Protein AF-A0AAE4EQQ7-F1 (afdb_monomer)

Mean predicted aligned error: 7.92 Å

Foldseek 3Di:
DDDQDDDPPDRDQDLVNDDPVVNVVVVVVVVVCCLPQQVLLLVLCCVLVPPVDQDPVNSVVQRVVLVVVLVVCVVPPDPDPPVDSSSSSSVQLVLLVVLLVLVCVQANEAPSSVAGNLQSVLVSVLCVQFVLQSVQCVVLVAYEYEQDPVCAPPQWAADPVNNYIYGHPPLSPDDNLLSLLSSQLSVLLSAVVCQLPPDDDDPSVVLVVLLVLLLVVCLPPLNPLPLQDDSDPDDHSSRLSNQLSVDVSSVRSNVLSCCSRPVVSLVVSLCVLVDPPDPRDPSNNVSSVSNVVSSVVRCVSNGD

pLDDT: mean 87.0, std 13.71, range [34.53, 98.5]

Sequence (304 aa):
MQRTLAWHGKPVATYEDLPQEDRDRIKKSIDAVYGMFVQPVIEAMIDDRRIHRVTVGLAVKEIPKIIDLLFEYEKNPPKPSPDNPRSRIALQLLEKQQEAKKLNSKVKTSYAETVSVPNLREFNRFLDTNPAFVDYLTKAGIRIFFRSKSANNIGGLYTHADRIVHLEPGVEGERPGIFLRLLLHELGHASFQRMLMTTKPDALNQDEQAFRDAWTVLRRNNGQYLLGLDLGRGRQPDERRKYQAGDFMEFCAENFMHRVTAPGLLNKHLMTINKPGNHVPQDVRDAWRDAIVILDKYVRLLLR

Solvent-accessible surface area (backbone atoms only — not comparable to full-atom values): 16493 Å² total; per-residue (Å²): 137,85,85,80,76,68,64,90,85,42,87,64,77,50,78,86,69,47,56,69,70,56,42,53,51,49,49,53,48,50,52,48,50,35,62,69,56,48,47,55,50,52,51,40,45,46,70,65,71,78,36,92,69,86,46,71,73,53,47,70,65,45,50,62,58,30,51,53,48,40,59,48,37,74,76,43,80,71,80,88,51,84,85,42,69,55,53,46,41,30,51,52,52,52,50,26,48,51,43,28,50,58,38,48,76,56,43,52,60,40,58,52,70,71,34,35,54,68,40,40,50,53,50,44,51,53,45,70,73,15,55,44,36,39,51,49,38,51,75,73,54,43,32,39,31,48,57,24,75,91,8,61,96,60,60,45,38,59,42,83,92,79,33,34,32,25,28,15,67,72,49,44,73,44,59,46,75,41,36,52,43,56,52,36,26,30,46,12,49,72,39,59,43,41,60,44,72,71,50,69,83,84,68,36,48,56,54,39,48,48,40,50,52,17,45,63,55,38,24,46,82,59,6,73,79,43,86,24,72,72,62,65,90,75,57,50,35,70,53,35,11,34,48,36,36,70,33,72,66,47,36,44,9,51,50,48,23,38,57,74,78,34,46,69,58,53,50,52,49,56,51,53,57,66,35,87,91,48,92,56,58,67,67,52,55,50,24,52,51,51,34,48,56,51,50,52,55,51,48,45,70,38,45,96

Nearest PDB structures (foldseek):
  5voy-assembly1_V  TM=1.984E-01  e=2.615E+00  Saccharomyces cerevisiae S288C
  5vox-assembly1_U  TM=2.206E-01  e=3.127E+00  Saccharomyces cerevisiae S288C

Radius of gyration: 24.76 Å; Cα contacts (8 Å, |Δi|>4): 376; chains: 1; bounding box: 56×45×88 Å

Secondary structure (DSSP, 8-state):
------BTTBPPPPGGGS-HHHHHHHHHHHHHHIIIIIHHHHHHHHHTSS-S---HHHHHHHHHHHHHHHHHHHHSPPPP-TT-HHHHHHHHHHHHHHHHHHHHTTS-EESGGGS-HHHHHHHHHHHHH-HHHHHHHHHHT-EEETT-GGGTTTSEEEETTTTEEEE-TTGGGS-HHHHHHHHHHHHHIIIIIHHHHHS-TTTHHHHHHHHHHHHHHHTHHHHTTS-----SSS--HHHHHHHHHH-HHHHHHHHHHHHHH-HHHHHHHHHHHHSTT----HHHHHHHHHHHHHHHHHHHHHH-

Structure (mmCIF, N/CA/C/O backbone):
data_AF-A0AAE4EQQ7-F1
#
_entry.id   AF-A0AAE4EQQ7-F1
#
loop_
_atom_site.group_PDB
_atom_site.id
_atom_site.type_symbol
_atom_site.label_atom_id
_atom_site.label_alt_id
_atom_site.label_comp_id
_atom_site.label_asym_id
_atom_site.label_entity_id
_atom_site.label_seq_id
_atom_site.pdbx_PDB_ins_code
_atom_site.Cartn_x
_atom_site.Cartn_y
_atom_site.Cartn_z
_atom_site.occupancy
_atom_site.B_iso_or_equiv
_atom_site.auth_seq_id
_atom_site.auth_comp_id
_atom_site.auth_asym_id
_atom_site.auth_atom_id
_atom_site.pdbx_PDB_model_num
ATOM 1 N N . MET A 1 1 ? -2.359 15.998 49.604 1.00 35.41 1 MET A N 1
ATOM 2 C CA . MET A 1 1 ? -3.596 15.746 50.378 1.00 35.41 1 MET A CA 1
ATOM 3 C C . MET A 1 1 ? -4.419 14.700 49.625 1.00 35.41 1 MET A C 1
ATOM 5 O O . MET A 1 1 ? -5.166 15.054 48.723 1.00 35.41 1 MET A O 1
ATOM 9 N N . GLN A 1 2 ? -4.199 13.412 49.902 1.00 34.53 2 GLN A N 1
ATOM 10 C CA . GLN A 1 2 ? -4.980 12.313 49.318 1.00 34.53 2 GLN A CA 1
ATOM 11 C C . GLN A 1 2 ? -6.273 12.152 50.127 1.00 34.53 2 GLN A C 1
ATOM 13 O O . GLN A 1 2 ? -6.223 12.005 51.345 1.00 34.53 2 GLN A O 1
ATOM 18 N N . ARG A 1 3 ? -7.431 12.240 49.463 1.00 39.25 3 ARG A N 1
ATOM 19 C CA . ARG A 1 3 ? -8.737 11.933 50.061 1.00 39.25 3 ARG A CA 1
ATOM 20 C C . ARG A 1 3 ? -9.031 10.452 49.837 1.00 39.25 3 ARG A C 1
ATOM 22 O O . ARG A 1 3 ? -9.404 10.064 48.736 1.00 39.25 3 ARG A O 1
ATOM 29 N N . THR A 1 4 ? -8.859 9.646 50.875 1.00 38.91 4 THR A N 1
ATOM 30 C CA . THR A 1 4 ? -9.273 8.240 50.915 1.00 38.91 4 THR A CA 1
ATOM 31 C C . THR A 1 4 ? -10.787 8.185 51.131 1.00 38.91 4 THR A C 1
ATOM 33 O O . THR A 1 4 ? -11.289 8.659 52.149 1.00 38.91 4 THR A O 1
ATOM 36 N N . LEU A 1 5 ? -11.538 7.652 50.166 1.00 38.25 5 LEU A N 1
ATOM 37 C CA . LEU A 1 5 ? -12.968 7.374 50.325 1.00 38.25 5 LEU A CA 1
ATOM 38 C C . LEU A 1 5 ? -13.117 6.047 51.080 1.00 38.25 5 LEU A C 1
ATOM 40 O O . LEU A 1 5 ? -12.856 4.982 50.528 1.00 38.25 5 LEU A O 1
ATOM 44 N N . ALA A 1 6 ? -13.502 6.110 52.356 1.00 37.53 6 ALA A N 1
ATOM 45 C CA . ALA A 1 6 ? -13.806 4.927 53.154 1.00 37.53 6 ALA A CA 1
ATOM 46 C C . ALA A 1 6 ? -15.210 4.409 52.807 1.00 37.53 6 ALA A C 1
ATOM 48 O O . ALA A 1 6 ? -16.205 5.097 53.036 1.00 37.53 6 ALA A O 1
ATOM 49 N N . TRP A 1 7 ? -15.295 3.185 52.288 1.00 36.94 7 TRP A N 1
ATOM 50 C CA . TRP A 1 7 ? -16.552 2.451 52.145 1.00 36.94 7 TRP A CA 1
ATOM 51 C C . TRP A 1 7 ? -16.633 1.446 53.307 1.00 36.94 7 TRP A C 1
ATOM 53 O O . TRP A 1 7 ? -15.784 0.569 53.440 1.00 36.94 7 TRP A O 1
ATOM 63 N N . HIS A 1 8 ? -17.596 1.631 54.215 1.00 50.50 8 HIS A N 1
ATOM 64 C CA . HIS A 1 8 ? -17.834 0.774 55.394 1.00 50.50 8 HIS A CA 1
ATOM 65 C C . HIS A 1 8 ? -16.659 0.580 56.378 1.00 50.50 8 HIS A C 1
ATOM 67 O O . HIS A 1 8 ? -16.534 -0.474 56.999 1.00 50.50 8 HIS A O 1
ATOM 73 N N . GLY A 1 9 ? -15.803 1.590 56.567 1.00 53.53 9 GLY A N 1
ATOM 74 C CA . GLY A 1 9 ? -14.793 1.575 57.639 1.00 53.53 9 GLY A CA 1
ATOM 75 C C . GLY A 1 9 ? -13.637 0.587 57.444 1.00 53.53 9 GLY A C 1
ATOM 76 O O . GLY A 1 9 ? -12.803 0.453 58.336 1.00 53.53 9 GLY A O 1
ATOM 77 N N . LYS A 1 10 ? -13.544 -0.072 56.282 1.00 47.31 10 LYS A N 1
ATOM 78 C CA . LYS A 1 10 ? -12.344 -0.805 55.867 1.00 47.31 10 LYS A CA 1
ATOM 79 C C . LYS A 1 10 ? -11.547 0.054 54.878 1.00 47.31 10 LYS A C 1
ATOM 81 O O . LYS A 1 10 ? -12.163 0.680 54.012 1.00 47.31 10 LYS A O 1
ATOM 86 N N . PRO A 1 11 ? -10.207 0.114 54.992 1.00 55.44 11 PRO A N 1
ATOM 87 C CA . PRO A 1 11 ? -9.390 0.752 53.971 1.00 55.44 11 PRO A CA 1
ATOM 88 C C . PRO A 1 11 ? -9.644 0.043 52.639 1.00 55.44 11 PRO A C 1
ATOM 90 O O . PRO A 1 11 ? -9.481 -1.172 52.528 1.00 55.44 11 PRO A O 1
ATOM 93 N N . VAL A 1 12 ? -10.119 0.799 51.652 1.00 57.28 12 VAL A N 1
ATOM 94 C CA . VAL A 1 12 ? -10.257 0.313 50.281 1.00 57.28 12 VAL A CA 1
ATOM 95 C C . VAL A 1 12 ? -8.853 0.319 49.695 1.00 57.28 12 VAL A C 1
ATOM 97 O O . VAL A 1 12 ? -8.238 1.383 49.639 1.00 57.28 12 VAL A O 1
ATOM 100 N N . ALA A 1 13 ? -8.351 -0.854 49.308 1.00 68.81 13 ALA A N 1
ATOM 101 C CA . ALA A 1 13 ? -7.079 -0.978 48.606 1.00 68.81 13 ALA A CA 1
ATOM 102 C C . ALA A 1 13 ? -7.084 -0.039 47.390 1.00 68.81 13 ALA A C 1
ATOM 104 O O . ALA A 1 13 ? -8.010 -0.086 46.570 1.00 68.81 13 ALA A O 1
ATOM 105 N N . THR A 1 14 ? -6.100 0.853 47.295 1.00 81.06 14 THR A N 1
ATOM 106 C CA . THR A 1 14 ? -5.934 1.703 46.116 1.00 81.06 14 THR A CA 1
ATOM 107 C C . THR A 1 14 ? -5.378 0.874 44.961 1.00 81.06 14 THR A C 1
ATOM 109 O O . THR A 1 14 ? -4.958 -0.271 45.124 1.00 81.06 14 THR A O 1
ATOM 112 N N . TYR A 1 15 ? -5.350 1.452 43.759 1.00 70.12 15 TYR A N 1
ATOM 113 C CA . TYR A 1 15 ? -4.681 0.813 42.628 1.00 70.12 15 TYR A CA 1
ATOM 114 C C . TYR A 1 15 ? -3.211 0.487 42.942 1.00 70.12 15 TYR A C 1
ATOM 116 O O . TYR A 1 15 ? -2.704 -0.529 42.472 1.00 70.12 15 TYR A O 1
ATOM 124 N N . GLU A 1 16 ? -2.530 1.310 43.752 1.00 84.50 16 GLU A N 1
ATOM 125 C CA . GLU A 1 16 ? -1.148 1.045 44.162 1.00 84.50 16 GLU A CA 1
ATOM 126 C C . GLU A 1 16 ? -1.017 -0.149 45.119 1.00 84.50 16 GLU A C 1
ATOM 128 O O . GLU A 1 16 ? 0.039 -0.779 45.127 1.00 84.50 16 GLU A O 1
ATOM 133 N N . ASP A 1 17 ? -2.077 -0.511 45.843 1.00 87.56 17 ASP A N 1
ATOM 134 C CA . ASP A 1 17 ? -2.085 -1.626 46.799 1.00 87.56 17 ASP A CA 1
ATOM 135 C C . ASP A 1 17 ? -2.314 -2.998 46.133 1.00 87.56 17 ASP A C 1
ATOM 137 O O . ASP A 1 17 ? -2.201 -4.039 46.784 1.00 87.56 17 ASP A O 1
ATOM 141 N N . LEU A 1 18 ? -2.643 -3.028 44.835 1.00 80.31 18 LEU A N 1
ATOM 142 C CA . LEU A 1 18 ? -2.877 -4.269 44.093 1.00 80.31 18 LEU A CA 1
ATOM 143 C C . LEU A 1 18 ? -1.562 -4.996 43.739 1.00 80.31 18 LEU A C 1
ATOM 145 O O . LEU A 1 18 ? -0.556 -4.338 43.440 1.00 80.31 18 LEU A O 1
ATOM 149 N N . PRO A 1 19 ? -1.569 -6.346 43.674 1.00 93.06 19 PRO A N 1
ATOM 150 C CA . PRO A 1 19 ? -0.461 -7.119 43.117 1.00 93.06 19 PRO A CA 1
ATOM 151 C C . PRO A 1 19 ? -0.059 -6.626 41.720 1.00 93.06 19 PRO A C 1
ATOM 153 O O . PRO A 1 19 ? -0.905 -6.218 40.923 1.00 93.06 19 PRO A O 1
ATOM 156 N N . GLN A 1 20 ? 1.235 -6.694 41.391 1.00 86.94 20 GLN A N 1
ATOM 157 C CA . GLN A 1 20 ? 1.762 -6.183 40.117 1.00 86.94 20 GLN A CA 1
ATOM 158 C C . GLN A 1 20 ? 1.054 -6.789 38.894 1.00 86.94 20 GLN A C 1
ATOM 160 O O . GLN A 1 20 ? 0.718 -6.057 37.969 1.00 86.94 20 GLN A O 1
ATOM 165 N N . GLU A 1 21 ? 0.765 -8.092 38.920 1.00 84.31 21 GLU A N 1
ATOM 166 C CA . GLU A 1 21 ? 0.047 -8.788 37.845 1.00 84.31 21 GLU A CA 1
ATOM 167 C C . GLU A 1 21 ? -1.369 -8.226 37.628 1.00 84.31 21 GLU A C 1
ATOM 169 O O . GLU A 1 21 ? -1.794 -8.012 36.491 1.00 84.31 21 GLU A O 1
ATOM 174 N N . ASP A 1 22 ? -2.081 -7.906 38.712 1.00 76.06 22 ASP A N 1
ATOM 175 C CA . ASP A 1 22 ? -3.404 -7.287 38.642 1.00 76.06 22 ASP A CA 1
ATOM 176 C C . ASP A 1 22 ? -3.332 -5.855 38.117 1.00 76.06 22 ASP A C 1
ATOM 178 O O . ASP A 1 22 ? -4.154 -5.471 37.282 1.00 76.06 22 ASP A O 1
ATOM 182 N N . ARG A 1 23 ? -2.327 -5.078 38.542 1.00 81.69 23 ARG A N 1
ATOM 183 C CA . ARG A 1 23 ? -2.074 -3.737 37.993 1.00 81.69 23 ARG A CA 1
ATOM 184 C C . ARG A 1 23 ? -1.800 -3.800 36.497 1.00 81.69 23 ARG A C 1
ATOM 186 O O . ARG A 1 23 ? -2.407 -3.049 35.743 1.00 81.69 23 ARG A O 1
ATOM 193 N N . ASP A 1 24 ? -0.962 -4.726 36.045 1.00 76.94 24 ASP A N 1
ATOM 194 C CA . ASP A 1 24 ? -0.647 -4.887 34.624 1.00 76.94 24 ASP A CA 1
ATOM 195 C C . ASP A 1 24 ? -1.870 -5.335 33.814 1.00 76.94 24 ASP A C 1
ATOM 197 O O . ASP A 1 24 ? -2.114 -4.820 32.719 1.00 76.94 24 ASP A O 1
ATOM 201 N N . ARG A 1 25 ? -2.706 -6.223 34.366 1.00 70.19 25 ARG A N 1
ATOM 202 C CA . ARG A 1 25 ? -3.976 -6.632 33.750 1.00 70.19 25 ARG A CA 1
ATOM 203 C C . ARG A 1 25 ? -4.974 -5.475 33.658 1.00 70.19 25 ARG A C 1
ATOM 205 O O . ARG A 1 25 ? -5.597 -5.288 32.608 1.00 70.19 25 ARG A O 1
ATOM 212 N N . ILE A 1 26 ? -5.124 -4.695 34.728 1.00 65.69 26 ILE A N 1
ATOM 213 C CA . ILE A 1 26 ? -6.001 -3.517 34.765 1.00 65.69 26 ILE A CA 1
ATOM 214 C C . ILE A 1 26 ? -5.485 -2.459 33.796 1.00 65.69 26 ILE A C 1
ATOM 216 O O . ILE A 1 26 ? -6.262 -1.966 32.987 1.00 65.69 26 ILE A O 1
ATOM 220 N N . LYS A 1 27 ? -4.182 -2.166 33.799 1.00 71.56 27 LYS A N 1
ATOM 221 C CA . LYS A 1 27 ? -3.553 -1.231 32.864 1.00 71.56 27 LYS A CA 1
ATOM 222 C C . LYS A 1 27 ? -3.770 -1.660 31.419 1.00 71.56 27 LYS A C 1
ATOM 224 O O . LYS A 1 27 ? -4.242 -0.859 30.629 1.00 71.56 27 LYS A O 1
ATOM 229 N N . LYS A 1 28 ? -3.537 -2.932 31.087 1.00 66.50 28 LYS A N 1
ATOM 230 C CA . LYS A 1 28 ? -3.809 -3.479 29.749 1.00 66.50 28 LYS A CA 1
ATOM 231 C C . LYS A 1 28 ? -5.282 -3.332 29.353 1.00 66.50 28 LYS A C 1
ATOM 233 O O . LYS A 1 28 ? -5.574 -3.046 28.196 1.00 66.50 28 LYS A O 1
ATOM 238 N N . SER A 1 29 ? -6.203 -3.510 30.300 1.00 61.00 29 SER A N 1
ATOM 239 C CA . SER A 1 29 ? -7.642 -3.335 30.067 1.00 61.00 29 SER A CA 1
ATOM 240 C C . SER A 1 29 ? -8.017 -1.862 29.881 1.00 61.00 29 SER A C 1
ATOM 242 O O . SER A 1 29 ? -8.792 -1.544 28.986 1.00 61.00 29 SER A O 1
ATOM 244 N N . ILE A 1 30 ? -7.433 -0.958 30.672 1.00 64.19 30 ILE A N 1
ATOM 245 C CA . ILE A 1 30 ? -7.596 0.494 30.529 1.00 64.19 30 ILE A CA 1
ATOM 246 C C . ILE A 1 30 ? -7.026 0.957 29.192 1.00 64.19 30 ILE A C 1
ATOM 248 O O . ILE A 1 30 ? -7.715 1.671 28.479 1.00 64.19 30 ILE A O 1
ATOM 252 N N . ASP A 1 31 ? -5.824 0.522 28.817 1.00 66.75 31 ASP A N 1
ATOM 253 C CA . ASP A 1 31 ? -5.190 0.854 27.540 1.00 66.75 31 ASP A CA 1
ATOM 254 C C . ASP A 1 31 ? -6.025 0.328 26.361 1.00 66.75 31 ASP A C 1
ATOM 256 O O . ASP A 1 31 ? -6.184 1.021 25.357 1.00 66.75 31 ASP A O 1
ATOM 260 N N . ALA A 1 32 ? -6.624 -0.862 26.496 1.00 60.47 32 ALA A N 1
ATOM 261 C CA . ALA A 1 32 ? -7.542 -1.411 25.502 1.00 60.47 32 ALA A CA 1
ATOM 262 C C . ALA A 1 32 ? -8.833 -0.585 25.388 1.00 60.47 32 ALA A C 1
ATOM 264 O O . ALA A 1 32 ? -9.206 -0.189 24.287 1.00 60.47 32 ALA A O 1
ATOM 265 N N . VAL A 1 33 ? -9.492 -0.262 26.507 1.00 62.16 33 VAL A N 1
ATOM 266 C CA . VAL A 1 33 ? -10.696 0.590 26.518 1.00 62.16 33 VAL A CA 1
ATOM 267 C C . VAL A 1 33 ? -10.377 1.988 25.989 1.00 62.16 33 VAL A C 1
ATOM 269 O O . VAL A 1 33 ? -11.143 2.550 25.204 1.00 62.16 33 VAL A O 1
ATOM 272 N N . TYR A 1 34 ? -9.230 2.541 26.377 1.00 70.75 34 TYR A N 1
ATOM 273 C CA . TYR A 1 34 ? -8.780 3.851 25.942 1.00 70.75 34 TYR A CA 1
ATOM 274 C C . TYR A 1 34 ? -8.542 3.867 24.431 1.00 70.75 34 TYR A C 1
ATOM 276 O O . TYR A 1 34 ? -9.100 4.715 23.741 1.00 70.75 34 TYR A O 1
ATOM 284 N N . GLY A 1 35 ? -7.793 2.900 23.900 1.00 65.31 35 GLY A N 1
ATOM 285 C CA . GLY A 1 35 ? -7.531 2.787 22.466 1.00 65.31 35 GLY A CA 1
ATOM 286 C C . GLY A 1 35 ? -8.783 2.492 21.634 1.00 65.31 35 GLY A C 1
ATOM 287 O O . GLY A 1 35 ? -8.912 3.014 20.532 1.00 65.31 35 GLY A O 1
ATOM 288 N N . MET A 1 36 ? -9.723 1.698 22.156 1.00 63.12 36 MET A N 1
ATOM 289 C CA . MET A 1 36 ? -10.930 1.302 21.418 1.00 63.12 36 MET A CA 1
ATOM 290 C C . MET A 1 36 ? -12.040 2.355 21.435 1.00 63.12 36 MET A C 1
ATOM 292 O O . MET A 1 36 ? -12.743 2.505 20.440 1.00 63.12 36 MET A O 1
ATOM 296 N N . PHE A 1 37 ? -12.231 3.062 22.552 1.00 66.81 37 PHE A N 1
ATOM 297 C CA . PHE A 1 37 ? -13.403 3.926 22.741 1.00 66.81 37 PHE A CA 1
ATOM 298 C C . PHE A 1 37 ? -13.042 5.387 22.985 1.00 66.81 37 PHE A C 1
ATOM 300 O O . PHE A 1 37 ? -13.712 6.274 22.469 1.00 66.81 37 PHE A O 1
ATOM 307 N N . VAL A 1 38 ? -11.988 5.667 23.751 1.00 75.25 38 VAL A N 1
ATOM 308 C CA . VAL A 1 38 ? -11.656 7.042 24.151 1.00 75.25 38 VAL A CA 1
ATOM 309 C C . VAL A 1 38 ? -10.869 7.765 23.065 1.00 75.25 38 VAL A C 1
ATOM 311 O O . VAL A 1 38 ? -11.251 8.859 22.657 1.00 75.25 38 VAL A O 1
ATOM 314 N N . GLN A 1 39 ? -9.788 7.161 22.576 1.00 78.25 39 GLN A N 1
ATOM 315 C CA . GLN A 1 39 ? -8.920 7.757 21.568 1.00 78.25 39 GLN A CA 1
ATOM 316 C C . GLN A 1 39 ? -9.677 8.074 20.265 1.00 78.25 39 GLN A C 1
ATOM 318 O O . GLN A 1 39 ? -9.571 9.216 19.820 1.00 78.25 39 GLN A O 1
ATOM 323 N N . PRO A 1 40 ? -10.512 7.177 19.697 1.00 77.12 40 PRO A N 1
ATOM 324 C CA . PRO A 1 40 ? -11.266 7.494 18.486 1.00 77.12 40 PRO A CA 1
ATOM 325 C C . PRO A 1 40 ? -12.244 8.656 18.684 1.00 77.12 40 PRO A C 1
ATOM 327 O O . PRO A 1 40 ? -12.408 9.481 17.789 1.00 77.12 40 PRO A O 1
ATOM 330 N N . VAL A 1 41 ? -12.871 8.756 19.863 1.00 79.75 41 VAL A N 1
ATOM 331 C CA . VAL A 1 41 ? -13.758 9.881 20.192 1.00 79.75 41 VAL A CA 1
ATOM 332 C C . VAL A 1 41 ? -12.966 11.183 20.293 1.00 79.75 41 VAL A C 1
ATOM 334 O O . VAL A 1 41 ? -13.403 12.194 19.755 1.00 79.75 41 VAL A O 1
ATOM 337 N N . ILE A 1 42 ? -11.794 11.172 20.934 1.00 81.19 42 ILE A N 1
ATOM 338 C CA . ILE A 1 42 ? -10.918 12.350 21.023 1.00 81.19 42 ILE A CA 1
ATOM 339 C C . ILE A 1 42 ? -10.446 12.787 19.629 1.00 81.19 42 ILE A C 1
ATOM 341 O O . ILE A 1 42 ? -10.499 13.977 19.326 1.00 81.19 42 ILE A O 1
ATOM 345 N N . GLU A 1 43 ? -10.019 11.850 18.782 1.00 79.25 43 GLU A N 1
ATOM 346 C CA . GLU A 1 43 ? -9.610 12.122 17.398 1.00 79.25 43 GLU A CA 1
ATOM 347 C C . GLU A 1 43 ? -10.761 12.748 16.601 1.00 79.25 43 GLU A C 1
ATOM 349 O O . GLU A 1 43 ? -10.603 13.827 16.038 1.00 79.25 43 GLU A O 1
ATOM 354 N N . ALA A 1 44 ? -11.956 12.155 16.657 1.00 79.62 44 ALA A N 1
ATOM 355 C CA . ALA A 1 44 ? -13.136 12.692 15.983 1.00 79.62 44 ALA A CA 1
ATOM 356 C C . ALA A 1 44 ? -13.566 14.070 16.530 1.00 79.62 44 ALA A C 1
ATOM 358 O O . ALA A 1 44 ? -14.010 14.937 15.777 1.00 79.62 44 ALA A O 1
ATOM 359 N N . MET A 1 45 ? -13.400 14.316 17.835 1.00 80.94 45 MET A N 1
ATOM 360 C CA . MET A 1 45 ? -13.618 15.639 18.431 1.00 80.94 45 MET A CA 1
ATOM 361 C C . MET A 1 45 ? -12.653 16.687 17.862 1.00 80.94 45 MET A C 1
ATOM 363 O O . MET A 1 45 ? -13.084 17.803 17.571 1.00 80.94 45 MET A O 1
ATOM 367 N N . ILE A 1 46 ? -11.370 16.346 17.702 1.00 80.88 46 ILE A N 1
ATOM 368 C CA . ILE A 1 46 ? -10.356 17.230 17.100 1.00 80.88 46 ILE A CA 1
ATOM 369 C C . ILE A 1 46 ? -10.692 17.491 15.623 1.00 80.88 46 ILE A C 1
ATOM 371 O O . ILE A 1 46 ? -10.659 18.639 15.169 1.00 80.88 46 ILE A O 1
ATOM 375 N N . ASP A 1 47 ? -11.087 16.445 14.897 1.00 76.44 47 ASP A N 1
ATOM 376 C CA . ASP A 1 47 ? -11.427 16.508 13.475 1.00 76.44 47 ASP A CA 1
ATOM 377 C C . ASP A 1 47 ? -12.688 17.337 13.178 1.00 76.44 47 ASP A C 1
ATOM 379 O O . ASP A 1 47 ? -12.783 17.931 12.101 1.00 76.44 47 ASP A O 1
ATOM 383 N N . ASP A 1 48 ? -13.626 17.483 14.128 1.00 76.75 48 ASP A N 1
ATOM 384 C CA . ASP A 1 48 ? -14.832 18.330 13.989 1.00 76.75 48 ASP A CA 1
ATOM 385 C C . ASP A 1 48 ? -14.507 19.834 13.824 1.00 76.75 48 ASP A C 1
ATOM 387 O O . ASP A 1 48 ? -15.410 20.661 13.707 1.00 76.75 48 ASP A O 1
ATOM 391 N N . ARG A 1 49 ? -13.221 20.228 13.792 1.00 69.25 49 ARG A N 1
ATOM 392 C CA . ARG A 1 49 ? -12.679 21.592 13.591 1.00 69.25 49 ARG A CA 1
ATOM 393 C C . ARG A 1 49 ? -13.183 22.657 14.567 1.00 69.25 49 ARG A C 1
ATOM 395 O O . ARG A 1 49 ? -12.653 23.759 14.565 1.00 69.25 49 ARG A O 1
ATOM 402 N N . ARG A 1 50 ? -14.163 22.365 15.422 1.00 66.62 50 ARG A N 1
ATOM 403 C CA . ARG A 1 50 ? -14.722 23.271 16.437 1.00 66.62 50 ARG A CA 1
ATOM 404 C C . ARG A 1 50 ? -14.096 23.067 17.813 1.00 66.62 50 ARG A C 1
ATOM 406 O O . ARG A 1 50 ? -14.200 23.950 18.659 1.00 66.62 50 ARG A O 1
ATOM 413 N N . ILE A 1 51 ? -13.413 21.943 18.030 1.00 65.88 51 ILE A N 1
ATOM 414 C CA . ILE A 1 51 ? -12.703 21.642 19.276 1.00 65.88 51 ILE A CA 1
ATOM 415 C C . ILE A 1 51 ? -11.204 21.632 18.977 1.00 65.88 51 ILE A C 1
ATOM 417 O O . ILE A 1 51 ? -10.610 20.604 18.684 1.00 65.88 51 ILE A O 1
ATOM 421 N N . HIS A 1 52 ? -10.573 22.805 19.039 1.00 64.06 52 HIS A N 1
ATOM 422 C CA . HIS A 1 52 ? -9.139 22.944 18.741 1.00 64.06 52 HIS A CA 1
ATOM 423 C C . HIS A 1 52 ? -8.240 22.283 19.800 1.00 64.06 52 HIS A C 1
ATOM 425 O O . HIS A 1 52 ? -7.055 22.060 19.565 1.00 64.06 52 HIS A O 1
ATOM 431 N N . ARG A 1 53 ? -8.787 21.993 20.988 1.00 74.38 53 ARG A N 1
ATOM 432 C CA . ARG A 1 53 ? -8.082 21.306 22.070 1.00 74.38 53 ARG A CA 1
ATOM 433 C C . ARG A 1 53 ? -9.067 20.540 22.942 1.00 74.38 53 ARG A C 1
ATOM 435 O O . ARG A 1 53 ? -9.940 21.137 23.570 1.00 74.38 53 ARG A O 1
ATOM 442 N N . VAL A 1 54 ? -8.895 19.225 23.025 1.00 75.62 54 VAL A N 1
ATOM 443 C CA . VAL A 1 54 ? -9.648 18.386 23.961 1.00 75.62 54 VAL A CA 1
ATOM 444 C C . VAL A 1 54 ? -8.921 18.395 25.306 1.00 75.62 54 VAL A C 1
ATOM 446 O O . VAL A 1 54 ? -7.805 17.896 25.425 1.00 75.62 54 VAL A O 1
ATOM 449 N N . THR A 1 55 ? -9.520 19.011 26.326 1.00 81.31 55 THR A N 1
ATOM 450 C CA . THR A 1 55 ? -9.011 18.931 27.705 1.00 81.31 55 THR A CA 1
ATOM 451 C C . THR A 1 55 ? -9.514 17.656 28.379 1.00 81.31 55 THR A C 1
ATOM 453 O O . THR A 1 55 ? -10.553 17.122 27.995 1.00 81.31 55 THR A O 1
ATOM 456 N N . VAL A 1 56 ? -8.829 17.188 29.429 1.00 76.50 56 VAL A N 1
ATOM 457 C CA . VAL A 1 56 ? -9.279 16.018 30.213 1.00 76.50 56 VAL A CA 1
ATOM 458 C C . VAL A 1 56 ? -10.703 16.223 30.742 1.00 76.50 56 VAL A C 1
ATOM 460 O O . VAL A 1 56 ? -11.542 15.339 30.609 1.00 76.50 56 VAL A O 1
ATOM 463 N N . GLY A 1 57 ? -11.011 17.414 31.270 1.00 79.88 57 GLY A N 1
ATOM 464 C CA . GLY A 1 57 ? -12.355 17.734 31.762 1.00 79.88 57 GLY A CA 1
ATOM 465 C C . GLY A 1 57 ? -13.427 17.703 30.667 1.00 79.88 57 GLY A C 1
ATOM 466 O O . GLY A 1 57 ? -14.537 17.234 30.912 1.00 79.88 57 GLY A O 1
ATOM 467 N N . LEU A 1 58 ? -13.095 18.147 29.448 1.00 79.88 58 LEU A N 1
ATOM 468 C CA . LEU A 1 58 ? -13.999 18.045 28.303 1.00 79.88 58 LEU A CA 1
ATOM 469 C C . LEU A 1 58 ? -14.193 16.584 27.877 1.00 79.88 58 LEU A C 1
ATOM 471 O O . LEU A 1 58 ? -15.328 16.159 27.691 1.00 79.88 58 LEU A O 1
ATOM 475 N N . ALA A 1 59 ? -13.112 15.807 27.782 1.00 79.00 59 ALA A N 1
ATOM 476 C CA . ALA A 1 59 ? -13.159 14.392 27.421 1.00 79.00 59 ALA A CA 1
ATOM 477 C C . ALA A 1 59 ? -14.052 13.592 28.384 1.00 79.00 59 ALA A C 1
ATOM 479 O O . ALA A 1 59 ? -14.981 12.919 27.945 1.00 79.00 59 ALA A O 1
ATOM 480 N N . VAL A 1 60 ? -13.844 13.743 29.698 1.00 81.75 60 VAL A N 1
ATOM 481 C CA . VAL A 1 60 ? -14.646 13.072 30.739 1.00 81.75 60 VAL A CA 1
ATOM 482 C C . VAL A 1 60 ? -16.135 13.424 30.631 1.00 81.75 60 VAL A C 1
ATOM 484 O O . VAL A 1 60 ? -16.989 12.576 30.877 1.00 81.75 60 VAL A O 1
ATOM 487 N N . LYS A 1 61 ? -16.466 14.660 30.239 1.00 85.31 61 LYS A N 1
ATOM 488 C CA . LYS A 1 61 ? -17.855 15.122 30.099 1.00 85.31 61 LYS A CA 1
ATOM 489 C C . LYS A 1 61 ? -18.530 14.644 28.811 1.00 85.31 61 LYS A C 1
ATOM 491 O O . LYS A 1 61 ? -19.742 14.417 28.811 1.00 85.31 61 LYS A O 1
ATOM 496 N N . GLU A 1 62 ? -17.788 14.582 27.709 1.00 85.88 62 GLU A N 1
ATOM 497 C CA . GLU A 1 62 ? -18.351 14.395 26.369 1.00 85.88 62 GLU A CA 1
ATOM 498 C C . GLU A 1 62 ? -18.302 12.937 25.895 1.00 85.88 62 GLU A C 1
ATOM 500 O O . GLU A 1 62 ? -19.266 12.489 25.276 1.00 85.88 62 GLU A O 1
ATOM 505 N N . ILE A 1 63 ? -17.256 12.174 26.238 1.00 85.31 63 ILE A N 1
ATOM 506 C CA . ILE A 1 63 ? -17.093 10.781 25.786 1.00 85.31 63 ILE A CA 1
ATOM 507 C C . ILE A 1 63 ? -18.274 9.888 26.188 1.00 85.31 63 ILE A C 1
ATOM 509 O O . ILE A 1 63 ? -18.816 9.243 25.292 1.00 85.31 63 ILE A O 1
ATOM 513 N N . PRO A 1 64 ? -18.739 9.857 27.459 1.00 87.56 64 PRO A N 1
ATOM 514 C CA . PRO A 1 64 ? -19.853 8.982 27.835 1.00 87.56 64 PRO A CA 1
ATOM 515 C C . PRO A 1 64 ? -21.109 9.254 27.004 1.00 87.56 64 PRO A C 1
ATOM 517 O O . PRO A 1 64 ? -21.749 8.332 26.522 1.00 87.56 64 PRO A O 1
ATOM 520 N N . LYS A 1 65 ? -21.393 10.531 26.724 1.00 89.69 65 LYS A N 1
ATOM 521 C CA . LYS A 1 65 ? -22.565 10.944 25.939 1.00 89.69 65 LYS A CA 1
ATOM 522 C C . LYS A 1 65 ? -22.459 10.545 24.471 1.00 89.69 65 LYS A C 1
ATOM 524 O O . LYS A 1 65 ? -23.470 10.290 23.830 1.00 89.69 65 LYS A O 1
ATOM 529 N N . ILE A 1 66 ? -21.247 10.550 23.921 1.00 86.94 66 ILE A N 1
ATOM 530 C CA . ILE A 1 66 ? -20.990 10.087 22.554 1.00 86.94 66 ILE A CA 1
ATOM 531 C C . ILE A 1 66 ? -21.124 8.562 22.491 1.00 86.94 66 ILE A C 1
ATOM 533 O O . ILE A 1 66 ? -21.718 8.052 21.548 1.00 86.94 66 ILE A O 1
ATOM 537 N N . ILE A 1 67 ? -20.640 7.843 23.508 1.00 84.06 67 ILE A N 1
ATOM 538 C CA . ILE A 1 67 ? -20.803 6.388 23.624 1.00 84.06 67 ILE A CA 1
ATOM 539 C C . ILE A 1 67 ? -22.285 6.006 23.741 1.00 84.06 67 ILE A C 1
ATOM 541 O O . ILE A 1 67 ? -22.731 5.109 23.029 1.00 84.06 67 ILE A O 1
ATOM 545 N N . ASP A 1 68 ? -23.064 6.712 24.562 1.00 87.25 68 ASP A N 1
ATOM 546 C CA . ASP A 1 68 ? -24.509 6.480 24.682 1.00 87.25 68 ASP A CA 1
ATOM 547 C C . ASP A 1 68 ? -25.215 6.644 23.325 1.00 87.25 68 ASP A C 1
ATOM 549 O O . ASP A 1 68 ? -26.019 5.797 22.934 1.00 87.25 68 ASP A O 1
ATOM 553 N N . LEU A 1 69 ? -24.853 7.685 22.562 1.00 88.56 69 LEU A N 1
ATOM 554 C CA . LEU A 1 69 ? -25.367 7.898 21.204 1.00 88.56 69 LEU A CA 1
ATOM 555 C C . LEU A 1 69 ? -24.956 6.786 20.234 1.00 88.56 69 LEU A C 1
ATOM 557 O O . LEU A 1 69 ? -25.760 6.397 19.393 1.00 88.56 69 LEU A O 1
ATOM 561 N N . LEU A 1 70 ? -23.731 6.261 20.332 1.00 86.00 70 LEU A N 1
ATOM 562 C CA . LEU A 1 70 ? -23.295 5.130 19.507 1.00 86.00 70 LEU A CA 1
ATOM 563 C C . LEU A 1 70 ? -24.168 3.897 19.755 1.00 86.00 70 LEU A C 1
ATOM 565 O O . LEU A 1 70 ? -24.655 3.301 18.796 1.00 86.00 70 LEU A O 1
ATOM 569 N N . PHE A 1 71 ? -24.429 3.558 21.021 1.00 86.94 71 PHE A N 1
ATOM 570 C CA . PHE A 1 71 ? -25.311 2.441 21.371 1.00 86.94 71 PHE A CA 1
ATOM 571 C C . PHE A 1 71 ? -26.759 2.667 20.930 1.00 86.94 71 PHE A C 1
ATOM 573 O O . PHE A 1 71 ? -27.443 1.717 20.540 1.00 86.94 71 PHE A O 1
ATOM 580 N N . GLU A 1 72 ? -27.246 3.907 20.997 1.00 88.38 72 GLU A N 1
ATOM 581 C CA . GLU A 1 72 ? -28.563 4.262 20.472 1.00 88.38 72 GLU A CA 1
ATOM 582 C C . GLU A 1 72 ? -28.624 4.040 18.956 1.00 88.38 72 GLU A C 1
ATOM 584 O O . GLU A 1 72 ? -29.550 3.391 18.469 1.00 88.38 72 GLU A O 1
ATOM 589 N N . TYR A 1 73 ? -27.615 4.513 18.222 1.00 88.50 73 TYR A N 1
ATOM 590 C CA . TYR A 1 73 ? -27.549 4.445 16.762 1.00 88.50 73 TYR A CA 1
ATOM 591 C C . TYR A 1 73 ? -27.326 3.029 16.223 1.00 88.50 73 TYR A C 1
ATOM 593 O O . TYR A 1 73 ? -27.802 2.712 15.133 1.00 88.50 73 TYR A O 1
ATOM 601 N N . GLU A 1 74 ? -26.649 2.159 16.976 1.00 82.69 74 GLU A N 1
ATOM 602 C CA . GLU A 1 74 ? -26.558 0.733 16.647 1.00 82.69 74 GLU A CA 1
ATOM 603 C C . GLU A 1 74 ? -27.924 0.035 16.702 1.00 82.69 74 GLU A C 1
ATOM 605 O O . GLU A 1 74 ? -28.189 -0.861 15.901 1.00 82.69 74 GLU A O 1
ATOM 610 N N . LYS A 1 75 ? -28.802 0.440 17.630 1.00 86.38 75 LYS A N 1
ATOM 611 C CA . LYS A 1 75 ? -30.148 -0.140 17.780 1.00 86.38 75 LYS A CA 1
ATOM 612 C C . LYS A 1 75 ? -31.159 0.494 16.835 1.00 86.38 75 LYS A C 1
ATOM 614 O O . LYS A 1 75 ? -32.020 -0.199 16.302 1.00 86.38 75 LYS A O 1
ATOM 619 N N . ASN A 1 76 ? -31.062 1.806 16.653 1.00 86.50 76 ASN A N 1
ATOM 620 C CA . ASN A 1 76 ? -32.001 2.610 15.890 1.00 86.50 76 ASN A CA 1
ATOM 621 C C . ASN A 1 76 ? -31.221 3.501 14.919 1.00 86.50 76 ASN A C 1
ATOM 623 O O . ASN A 1 76 ? -30.597 4.465 15.365 1.00 86.50 76 ASN A O 1
ATOM 627 N N . PRO A 1 77 ? -31.269 3.231 13.601 1.00 78.31 77 PRO A N 1
ATOM 628 C CA . PRO A 1 77 ? -30.575 4.049 12.620 1.00 78.31 77 PRO A CA 1
ATOM 629 C C . PRO A 1 77 ? -30.948 5.529 12.798 1.00 78.31 77 PRO A C 1
ATOM 631 O O . PRO A 1 77 ? -32.138 5.864 12.814 1.00 78.31 77 PRO A O 1
ATOM 634 N N . PRO A 1 78 ? -29.964 6.423 12.963 1.00 76.44 78 PRO A N 1
ATOM 635 C CA . PRO A 1 78 ? -30.237 7.809 13.298 1.00 76.44 78 PRO A CA 1
ATOM 636 C C . PRO A 1 78 ? -31.004 8.531 12.194 1.00 76.44 78 PRO A C 1
ATOM 638 O O . PRO A 1 78 ? -30.738 8.349 11.005 1.00 76.44 78 PRO A O 1
ATOM 641 N N . LYS A 1 79 ? -31.863 9.475 12.594 1.00 73.38 79 LYS A N 1
ATOM 642 C CA . LYS A 1 79 ? -32.173 10.620 11.733 1.00 73.38 79 LYS A CA 1
ATOM 643 C C . LYS A 1 79 ? -30.994 11.593 11.838 1.00 73.38 79 LYS A C 1
ATOM 645 O O . LYS A 1 79 ? -30.728 12.068 12.944 1.00 73.38 79 LYS A O 1
ATOM 650 N N . PRO A 1 80 ? -30.260 11.874 10.750 1.00 62.25 80 PRO A N 1
ATOM 651 C CA . PRO A 1 80 ? -29.107 12.760 10.813 1.00 62.25 80 PRO A CA 1
ATOM 652 C C . PRO A 1 80 ? -29.540 14.142 11.314 1.00 62.25 80 PRO A C 1
ATOM 654 O O . PRO A 1 80 ? -30.333 14.823 10.670 1.00 62.25 80 PRO A O 1
ATOM 657 N N . SER A 1 81 ? -29.016 14.545 12.474 1.00 73.75 81 SER A N 1
ATOM 658 C CA . SER A 1 81 ? -29.100 15.918 12.975 1.00 73.75 81 SER A CA 1
ATOM 659 C C . SER A 1 81 ? -27.708 16.543 12.870 1.00 73.75 81 SER A C 1
ATOM 661 O O . SER A 1 81 ? -26.894 16.400 13.789 1.00 73.75 81 SER A O 1
ATOM 663 N N . PRO A 1 82 ? -27.380 17.167 11.724 1.00 66.62 82 PRO A N 1
ATOM 664 C CA . PRO A 1 82 ? -26.040 17.682 11.460 1.00 66.62 82 PRO A CA 1
ATOM 665 C C . PRO A 1 82 ? -25.628 18.810 12.415 1.00 66.62 82 PRO A C 1
ATOM 667 O O . PRO A 1 82 ? -24.436 19.085 12.535 1.00 66.62 82 PRO A O 1
ATOM 670 N N . ASP A 1 83 ? -26.562 19.422 13.145 1.00 81.81 83 ASP A N 1
ATOM 671 C CA . ASP A 1 83 ? -26.274 20.553 14.030 1.00 81.81 83 ASP A CA 1
ATOM 672 C C . ASP A 1 83 ? -25.683 20.138 15.385 1.00 81.81 83 ASP A C 1
ATOM 674 O O . ASP A 1 83 ? -24.937 20.915 15.989 1.00 81.81 83 ASP A O 1
ATOM 678 N N . ASN A 1 84 ? -25.915 18.902 15.843 1.00 86.38 84 ASN A N 1
ATOM 679 C CA . ASN A 1 84 ? -25.389 18.409 17.118 1.00 86.38 84 ASN A CA 1
ATOM 680 C C . ASN A 1 84 ? -23.957 17.847 16.958 1.00 86.38 84 ASN A C 1
ATOM 682 O O . ASN A 1 84 ? -23.786 16.805 16.319 1.00 86.38 84 ASN A O 1
ATOM 686 N N . PRO A 1 85 ? -22.923 18.458 17.580 1.00 84.56 85 PRO A N 1
ATOM 687 C CA . PRO A 1 85 ? -21.542 17.976 17.486 1.00 84.56 85 PRO A CA 1
ATOM 688 C C . PRO A 1 85 ? -21.360 16.525 17.934 1.00 84.56 85 PRO A C 1
ATOM 690 O O . PRO A 1 85 ? -20.615 15.780 17.306 1.00 84.56 85 PRO A O 1
ATOM 693 N N . ARG A 1 86 ? -22.079 16.086 18.976 1.00 87.12 86 ARG A N 1
ATOM 694 C CA . ARG A 1 86 ? -21.986 14.701 19.459 1.00 87.12 86 ARG A CA 1
ATOM 695 C C . ARG A 1 86 ? -22.547 13.714 18.447 1.00 87.12 86 ARG A C 1
ATOM 697 O O . ARG A 1 86 ? -21.940 12.676 18.217 1.00 87.12 86 ARG A O 1
ATOM 704 N N . SER A 1 87 ? -23.675 14.056 17.822 1.00 86.94 87 SER A N 1
ATOM 705 C CA . SER A 1 87 ? -24.270 13.241 16.761 1.00 86.94 87 SER A CA 1
ATOM 706 C C . SER A 1 87 ? -23.341 13.137 15.557 1.00 86.94 87 SER A C 1
ATOM 708 O O . SER A 1 87 ? -23.178 12.044 15.028 1.00 86.94 87 SER A O 1
ATOM 710 N N . ARG A 1 88 ? -22.674 14.231 15.157 1.00 85.06 88 ARG A N 1
ATOM 711 C CA . ARG A 1 88 ? -21.670 14.190 14.080 1.00 85.06 88 ARG A CA 1
ATOM 712 C C . ARG A 1 88 ? -20.507 13.258 14.413 1.00 85.06 88 ARG A C 1
ATOM 714 O O . ARG A 1 88 ? -20.174 12.409 13.593 1.00 85.06 88 ARG A O 1
ATOM 721 N N . ILE A 1 89 ? -19.939 13.375 15.614 1.00 85.81 89 ILE A N 1
ATOM 722 C CA . ILE A 1 89 ? -18.844 12.505 16.068 1.00 85.81 89 ILE A CA 1
ATOM 723 C C . ILE A 1 89 ? -19.292 11.035 16.107 1.00 85.81 89 ILE A C 1
ATOM 725 O O . ILE A 1 89 ? -18.597 10.165 15.588 1.00 85.81 89 ILE A O 1
ATOM 729 N N . ALA A 1 90 ? -20.471 10.746 16.667 1.00 87.50 90 ALA A N 1
ATOM 730 C CA . ALA A 1 90 ? -21.009 9.387 16.716 1.00 87.50 90 ALA A CA 1
ATOM 731 C C . ALA A 1 90 ? -21.225 8.801 15.306 1.00 87.50 90 ALA A C 1
ATOM 733 O O . ALA A 1 90 ? -20.839 7.664 15.042 1.00 87.50 90 ALA A O 1
ATOM 734 N N . LEU A 1 91 ? -21.770 9.588 14.372 1.00 87.06 91 LEU A N 1
ATOM 735 C CA . LEU A 1 91 ? -21.936 9.181 12.973 1.00 87.06 91 LEU A CA 1
ATOM 736 C C . LEU A 1 91 ? -20.593 8.888 12.289 1.00 87.06 91 LEU A C 1
ATOM 738 O O . LEU A 1 91 ? -20.478 7.870 11.610 1.00 87.06 91 LEU A O 1
ATOM 742 N N . GLN A 1 92 ? -19.574 9.728 12.500 1.00 85.81 92 GLN A N 1
ATOM 743 C CA . GLN A 1 92 ? -18.226 9.500 11.962 1.00 85.81 92 GLN A CA 1
ATOM 744 C C . GLN A 1 92 ? -17.609 8.199 12.490 1.00 85.81 92 GLN A C 1
ATOM 746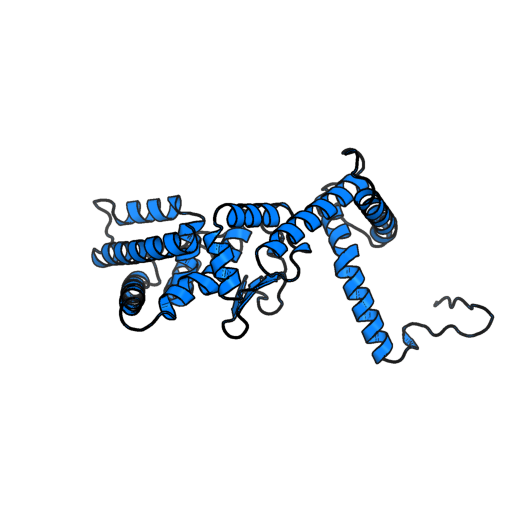 O O . GLN A 1 92 ? -16.996 7.450 11.732 1.00 85.81 92 GLN A O 1
ATOM 751 N N . LEU A 1 93 ? -17.785 7.900 13.780 1.00 87.44 93 LEU A N 1
ATOM 752 C CA . LEU A 1 93 ? -17.277 6.669 14.388 1.00 87.44 93 LEU A CA 1
ATOM 753 C C . LEU A 1 93 ? -17.996 5.420 13.861 1.00 87.44 93 LEU A C 1
ATOM 755 O O . LEU A 1 93 ? -17.331 4.430 13.556 1.00 87.44 93 LEU A O 1
ATOM 759 N N . LEU A 1 94 ? -19.322 5.465 13.691 1.00 89.00 94 LEU A N 1
ATOM 760 C CA . LEU A 1 94 ? -20.080 4.368 13.072 1.00 89.00 94 LEU A CA 1
ATOM 761 C C . LEU A 1 94 ? -19.652 4.129 11.630 1.00 89.00 94 LEU A C 1
ATOM 763 O O . LEU A 1 94 ? -19.431 2.989 11.231 1.00 89.00 94 LEU A O 1
ATOM 767 N N . GLU A 1 95 ? -19.501 5.200 10.858 1.00 90.62 95 GLU A N 1
ATOM 768 C CA . GLU A 1 95 ? -19.024 5.135 9.481 1.00 90.62 95 GLU A CA 1
ATOM 769 C C . GLU A 1 95 ? -17.619 4.515 9.417 1.00 90.62 95 GLU A C 1
ATOM 771 O O . GLU A 1 95 ? -17.382 3.598 8.631 1.00 90.62 95 GLU A O 1
ATOM 776 N N . LYS A 1 96 ? -16.708 4.925 10.311 1.00 91.06 96 LYS A N 1
ATOM 777 C CA . LYS A 1 96 ? -15.365 4.336 10.446 1.00 91.06 96 LYS A CA 1
ATOM 778 C C . LYS A 1 96 ? -15.427 2.840 10.749 1.00 91.06 96 LYS A C 1
ATOM 780 O O . LYS A 1 96 ? -14.750 2.055 10.088 1.00 91.06 96 LYS A O 1
ATOM 785 N N . GLN A 1 97 ? -16.269 2.425 11.696 1.00 91.25 97 GLN A N 1
ATOM 786 C CA . GLN A 1 97 ? -16.465 1.010 12.023 1.00 91.25 97 GLN A CA 1
ATOM 787 C C . GLN A 1 97 ? -17.039 0.214 10.844 1.00 91.25 97 GLN A C 1
ATOM 789 O O . GLN A 1 97 ? -16.608 -0.912 10.598 1.00 91.25 97 GLN A O 1
ATOM 794 N N . GLN A 1 98 ? -17.997 0.775 10.103 1.00 93.75 98 GLN A N 1
ATOM 795 C CA . GLN A 1 98 ? -18.587 0.137 8.925 1.00 93.75 98 GLN A CA 1
ATOM 796 C C . GLN A 1 98 ? -17.556 -0.044 7.807 1.00 93.75 98 GLN A C 1
ATOM 798 O O . GLN A 1 98 ? -17.427 -1.143 7.266 1.00 93.75 98 GLN A O 1
ATOM 803 N N . GLU A 1 99 ? -16.776 0.991 7.496 1.00 96.56 99 GLU A N 1
ATOM 804 C CA . GLU A 1 99 ? -15.730 0.922 6.473 1.00 96.56 99 GLU A CA 1
ATOM 805 C C . GLU A 1 99 ? -14.594 -0.033 6.877 1.00 96.56 99 GLU A C 1
ATOM 807 O O . GLU A 1 99 ? -14.115 -0.807 6.045 1.00 96.56 99 GLU A O 1
ATOM 812 N N . ALA A 1 100 ? -14.211 -0.065 8.159 1.00 95.81 100 ALA A N 1
ATOM 813 C CA . ALA A 1 100 ? -13.235 -1.021 8.681 1.00 95.81 100 ALA A CA 1
ATOM 814 C C . ALA A 1 100 ? -13.754 -2.470 8.622 1.00 95.81 100 ALA A C 1
ATOM 816 O O . ALA A 1 100 ? -13.011 -3.378 8.247 1.00 95.81 100 ALA A O 1
ATOM 817 N N . LYS A 1 101 ? -15.039 -2.709 8.930 1.00 95.94 101 LYS A N 1
ATOM 818 C CA . LYS A 1 101 ? -15.687 -4.023 8.750 1.00 95.94 101 LYS A CA 1
ATOM 819 C C . LYS A 1 101 ? -15.709 -4.437 7.277 1.00 95.94 101 LYS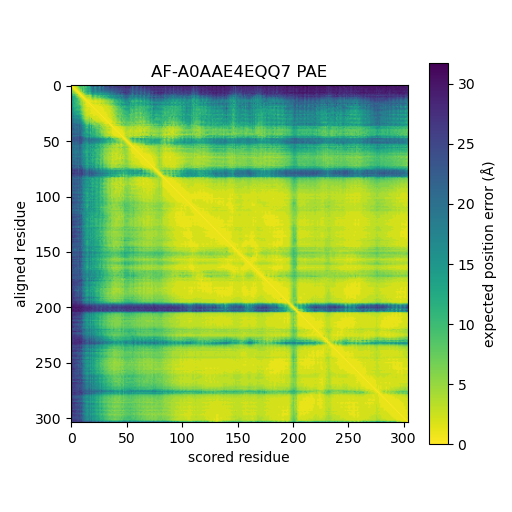 A C 1
ATOM 821 O O . LYS A 1 101 ? -15.378 -5.580 6.971 1.00 95.94 101 LYS A O 1
ATOM 826 N N . LYS A 1 102 ? -16.040 -3.510 6.369 1.00 97.56 102 LYS A N 1
ATOM 827 C CA . LYS A 1 102 ? -16.009 -3.736 4.914 1.00 97.56 102 LYS A CA 1
ATOM 828 C C . LYS A 1 102 ? -14.602 -4.069 4.410 1.00 97.56 102 LYS A C 1
ATOM 830 O O . LYS A 1 102 ? -14.461 -4.890 3.510 1.00 97.56 102 LYS A O 1
ATOM 835 N N . LEU A 1 103 ? -13.566 -3.460 4.982 1.00 97.62 103 LEU A N 1
ATOM 836 C CA . LEU A 1 103 ? -12.184 -3.798 4.649 1.00 97.62 103 LEU A CA 1
ATOM 837 C C . LEU A 1 103 ? -11.824 -5.204 5.153 1.00 97.62 103 LEU A C 1
ATOM 839 O O . LEU A 1 103 ? -11.325 -6.028 4.387 1.00 97.62 103 LEU A O 1
ATOM 843 N N . ASN A 1 104 ? -12.142 -5.497 6.417 1.00 96.88 104 ASN A N 1
ATOM 844 C CA . ASN A 1 104 ? -11.856 -6.784 7.054 1.00 96.88 104 ASN A CA 1
ATOM 845 C C . ASN A 1 104 ? -12.569 -7.979 6.409 1.00 96.88 104 ASN A C 1
ATOM 847 O O . ASN A 1 104 ? -12.079 -9.102 6.515 1.00 96.88 104 ASN A O 1
ATOM 851 N N . SER A 1 105 ? -13.702 -7.764 5.733 1.00 97.31 105 SER A N 1
ATOM 852 C CA . SER A 1 105 ? -14.371 -8.828 4.977 1.00 97.31 105 SER A CA 1
ATOM 853 C C . SER A 1 105 ? -13.654 -9.196 3.674 1.00 97.31 105 SER A C 1
ATOM 855 O O . SER A 1 105 ? -13.929 -10.259 3.122 1.00 97.31 105 SER A O 1
ATOM 857 N N . LYS A 1 106 ? -12.735 -8.351 3.187 1.00 97.69 106 LYS A N 1
ATOM 858 C CA . LYS A 1 106 ? -11.973 -8.567 1.946 1.00 97.69 106 LYS A CA 1
ATOM 859 C C . LYS A 1 106 ? -10.549 -9.030 2.216 1.00 97.69 106 LYS A C 1
ATOM 861 O O . LYS A 1 106 ? -10.066 -9.954 1.577 1.00 97.69 106 LYS A O 1
ATOM 866 N N . VAL A 1 107 ? -9.862 -8.364 3.139 1.00 96.69 107 VAL A N 1
ATOM 867 C CA . VAL A 1 107 ? -8.464 -8.636 3.485 1.00 96.69 107 VAL A CA 1
ATOM 868 C C . VAL A 1 107 ? -8.346 -8.619 5.000 1.00 96.69 107 VAL A C 1
ATOM 870 O O . VAL A 1 107 ? -8.908 -7.755 5.665 1.00 96.69 107 VAL A O 1
ATOM 873 N N . LYS A 1 108 ? -7.602 -9.571 5.564 1.00 97.50 108 LYS A N 1
ATOM 874 C CA . LYS A 1 108 ? -7.380 -9.631 7.011 1.00 97.50 108 LYS A CA 1
ATOM 875 C C . LYS A 1 108 ? -6.544 -8.437 7.462 1.00 97.50 108 LYS A C 1
ATOM 877 O O . LYS A 1 108 ? -5.397 -8.296 7.028 1.00 97.50 108 LYS A O 1
ATOM 882 N N . THR A 1 109 ? -7.086 -7.627 8.368 1.00 97.38 109 THR A N 1
ATOM 883 C CA . THR A 1 109 ? -6.366 -6.480 8.924 1.00 97.38 109 THR A CA 1
ATOM 884 C C . THR A 1 109 ? -6.365 -6.457 10.451 1.00 97.38 109 THR A C 1
ATOM 886 O O . THR A 1 109 ? -7.238 -7.039 11.093 1.00 97.38 109 THR A O 1
ATOM 889 N N . SER A 1 110 ? -5.382 -5.765 11.022 1.00 95.00 110 SER A N 1
ATOM 890 C CA . SER A 1 110 ? -5.318 -5.393 12.436 1.00 95.00 110 SER A CA 1
ATOM 891 C C . SER A 1 110 ? -5.370 -3.873 12.551 1.00 95.00 110 SER A C 1
ATOM 893 O O . SER A 1 110 ? -4.633 -3.193 11.836 1.00 95.00 110 SER A O 1
ATOM 895 N N . TYR A 1 111 ? -6.193 -3.358 13.466 1.00 92.25 111 TYR A N 1
ATOM 896 C CA . TYR A 1 111 ? -6.350 -1.925 13.744 1.00 92.25 111 TYR A CA 1
ATOM 897 C C . TYR A 1 111 ? -6.890 -1.084 12.571 1.00 92.25 111 TYR A C 1
ATOM 899 O O . TYR A 1 111 ? -6.573 0.096 12.444 1.00 92.25 111 TYR A O 1
ATOM 907 N N . ALA A 1 112 ? -7.717 -1.650 11.684 1.00 94.38 112 ALA A N 1
ATOM 908 C CA . ALA A 1 112 ? -8.332 -0.872 10.596 1.00 94.38 112 ALA A CA 1
ATOM 909 C C . ALA A 1 112 ? -9.206 0.283 11.108 1.00 94.38 112 ALA A C 1
ATOM 911 O O . ALA A 1 112 ? -9.312 1.317 10.455 1.00 94.38 112 ALA A O 1
ATOM 912 N N . GLU A 1 113 ? -9.787 0.146 12.298 1.00 88.62 113 GLU A N 1
ATOM 913 C CA . GLU A 1 113 ? -10.564 1.178 12.979 1.00 88.62 113 GLU A CA 1
ATOM 914 C C . GLU A 1 113 ? -9.745 2.415 13.365 1.00 88.62 113 GLU A C 1
ATOM 916 O O . GLU A 1 113 ? -10.325 3.434 13.737 1.00 88.62 113 GLU A O 1
ATOM 921 N N . THR A 1 114 ? -8.414 2.376 13.269 1.00 88.94 114 THR A N 1
ATOM 922 C CA . THR A 1 114 ? -7.589 3.572 13.471 1.00 88.94 114 THR A CA 1
ATOM 923 C C . THR A 1 114 ? -7.464 4.400 12.196 1.00 88.94 114 THR A C 1
ATOM 925 O O . THR A 1 114 ? -7.217 5.598 12.281 1.00 88.94 114 THR A O 1
ATOM 928 N N . VAL A 1 115 ? -7.719 3.814 11.023 1.00 91.56 115 VAL A N 1
ATOM 929 C CA . VAL A 1 115 ? -7.603 4.481 9.719 1.00 91.56 115 VAL A CA 1
ATOM 930 C C . VAL A 1 115 ? -8.731 5.467 9.473 1.00 91.56 115 VAL A C 1
ATOM 932 O O . VAL A 1 115 ? -9.895 5.160 9.714 1.00 91.56 115 VAL A O 1
ATOM 935 N N . SER A 1 116 ? -8.392 6.674 9.005 1.00 90.25 116 SER A N 1
ATOM 936 C CA . SER A 1 116 ? -9.391 7.708 8.728 1.00 90.25 116 SER A CA 1
ATOM 937 C C . SER A 1 116 ? -10.441 7.213 7.723 1.00 90.25 116 SER A C 1
ATOM 939 O O . SER A 1 116 ? -10.144 6.431 6.815 1.00 90.25 116 SER A O 1
ATOM 941 N N . VAL A 1 117 ? -11.684 7.681 7.861 1.00 91.31 117 VAL A N 1
ATOM 942 C CA . VAL A 1 117 ? -12.783 7.287 6.963 1.00 91.31 117 VAL A CA 1
ATOM 943 C C . VAL A 1 117 ? -12.448 7.538 5.482 1.00 91.31 117 VAL A C 1
ATOM 945 O O . VAL A 1 117 ? -12.683 6.636 4.674 1.00 91.31 117 VAL A O 1
ATOM 948 N N . PRO A 1 118 ? -11.881 8.698 5.079 1.00 93.81 118 PRO A N 1
ATOM 949 C CA . PRO A 1 118 ? -11.494 8.922 3.686 1.00 93.81 118 PRO A CA 1
ATOM 950 C C . PRO A 1 118 ? -10.505 7.875 3.152 1.00 93.81 118 PRO A C 1
ATOM 952 O O . PRO A 1 118 ? -10.678 7.396 2.031 1.00 93.81 118 PRO A O 1
ATOM 955 N N . ASN A 1 119 ? -9.526 7.475 3.968 1.00 95.81 119 ASN A N 1
ATOM 956 C CA . ASN A 1 119 ? -8.499 6.496 3.603 1.00 95.81 119 ASN A CA 1
ATOM 957 C C . ASN A 1 119 ? -9.081 5.081 3.497 1.00 95.81 119 ASN A C 1
ATOM 959 O O . ASN A 1 119 ? -8.825 4.380 2.516 1.00 95.81 119 ASN A O 1
ATOM 963 N N . LEU A 1 120 ? -9.929 4.683 4.455 1.00 96.75 120 LEU A N 1
ATOM 964 C CA . LEU A 1 120 ? -10.652 3.410 4.397 1.00 96.75 120 LEU A CA 1
ATOM 965 C C . LEU A 1 120 ? -11.527 3.323 3.147 1.00 96.75 120 LEU A C 1
ATOM 967 O O . LEU A 1 120 ? -11.507 2.307 2.458 1.00 96.75 120 LEU A O 1
ATOM 971 N N . ARG A 1 121 ? -12.256 4.394 2.816 1.00 97.00 121 ARG A N 1
ATOM 972 C CA . ARG A 1 121 ? -13.105 4.459 1.619 1.00 97.00 121 ARG A CA 1
ATOM 973 C C . ARG A 1 121 ? -12.319 4.330 0.334 1.00 97.00 121 ARG A C 1
ATOM 975 O O . ARG A 1 121 ? -12.738 3.601 -0.564 1.00 97.00 121 ARG A O 1
ATOM 982 N N . GLU A 1 122 ? -11.216 5.063 0.219 1.00 97.06 122 GLU A N 1
ATOM 983 C CA . GLU A 1 122 ? -10.388 5.005 -0.978 1.00 97.06 122 GLU A CA 1
ATOM 984 C C . GLU A 1 122 ? -9.798 3.606 -1.162 1.00 97.06 122 GLU A C 1
ATOM 986 O O . GLU A 1 122 ? -9.900 3.044 -2.253 1.00 97.06 122 GLU A O 1
ATOM 991 N N . PHE A 1 123 ? -9.283 2.995 -0.092 1.00 98.00 123 PHE A N 1
ATOM 992 C CA . PHE A 1 123 ? -8.751 1.642 -0.180 1.00 98.00 123 PHE A CA 1
ATOM 993 C C . PHE A 1 123 ? -9.847 0.598 -0.432 1.00 98.00 123 PHE A C 1
ATOM 995 O O . PHE A 1 123 ? -9.689 -0.262 -1.295 1.00 98.00 123 PHE A O 1
ATOM 1002 N N . ASN A 1 124 ? -11.007 0.705 0.223 1.00 98.44 124 ASN A N 1
ATOM 1003 C CA . ASN A 1 124 ? -12.153 -0.162 -0.052 1.00 98.44 124 ASN A CA 1
ATOM 1004 C C . ASN A 1 124 ? -12.597 -0.073 -1.511 1.00 98.44 124 ASN A C 1
ATOM 1006 O O . ASN A 1 124 ? -12.847 -1.116 -2.112 1.00 98.44 124 ASN A O 1
ATOM 1010 N N . ARG A 1 125 ? -12.671 1.142 -2.072 1.00 98.06 125 ARG A N 1
ATOM 1011 C CA . ARG A 1 125 ? -12.994 1.369 -3.485 1.00 98.06 125 ARG A CA 1
ATOM 1012 C C . ARG A 1 125 ? -11.955 0.725 -4.391 1.00 98.06 125 ARG A C 1
ATOM 1014 O O . ARG A 1 125 ? -12.337 0.059 -5.343 1.00 98.06 125 ARG A O 1
ATOM 1021 N N . PHE A 1 126 ? -10.670 0.893 -4.083 1.00 97.88 126 PHE A N 1
ATOM 1022 C CA . PHE A 1 126 ? -9.596 0.235 -4.818 1.00 97.88 126 PHE A CA 1
ATOM 1023 C C . PHE A 1 126 ? -9.759 -1.292 -4.804 1.00 97.88 126 PHE A C 1
ATOM 1025 O O . PHE A 1 126 ? -9.673 -1.925 -5.849 1.00 97.88 126 PHE A O 1
ATOM 1032 N N . LEU A 1 127 ? -10.054 -1.901 -3.656 1.00 98.06 127 LEU A N 1
ATOM 1033 C CA . LEU A 1 127 ? -10.277 -3.348 -3.586 1.00 98.06 127 LEU A CA 1
ATOM 1034 C C . LEU A 1 127 ? -11.560 -3.785 -4.317 1.00 98.06 127 LEU A C 1
ATOM 1036 O O . LEU A 1 127 ? -11.563 -4.836 -4.949 1.00 98.06 127 LEU A O 1
ATOM 1040 N N . ASP A 1 128 ? -12.629 -2.979 -4.269 1.00 97.62 128 ASP A N 1
ATOM 1041 C CA . ASP A 1 128 ? -13.886 -3.249 -4.990 1.00 97.62 128 ASP A CA 1
ATOM 1042 C C . ASP A 1 128 ? -13.676 -3.268 -6.513 1.00 97.62 128 ASP A C 1
ATOM 1044 O O . ASP A 1 128 ? -14.287 -4.073 -7.212 1.00 97.62 128 ASP A O 1
ATOM 1048 N N . THR A 1 129 ? -12.805 -2.401 -7.038 1.00 97.31 129 THR A N 1
ATOM 1049 C CA . THR A 1 129 ? -12.512 -2.334 -8.477 1.00 97.31 129 THR A CA 1
ATOM 1050 C C . THR A 1 129 ? -11.450 -3.330 -8.939 1.00 97.31 129 THR A C 1
ATOM 1052 O O . THR A 1 129 ? -11.262 -3.471 -10.144 1.00 97.31 129 THR A O 1
ATOM 1055 N N . ASN A 1 130 ? -10.770 -4.022 -8.017 1.00 97.94 130 ASN A N 1
ATOM 1056 C CA . ASN A 1 130 ? -9.696 -4.973 -8.317 1.00 97.94 130 ASN A CA 1
ATOM 1057 C C . ASN A 1 130 ? -9.896 -6.303 -7.551 1.00 97.94 130 ASN A C 1
ATOM 1059 O O . ASN A 1 130 ? -9.079 -6.655 -6.694 1.00 97.94 130 ASN A O 1
ATOM 1063 N N . PRO A 1 131 ? -10.969 -7.071 -7.826 1.00 97.62 131 PRO A N 1
ATOM 1064 C CA . PRO A 1 131 ? -11.285 -8.295 -7.082 1.00 97.62 131 PRO A CA 1
ATOM 1065 C C . PRO A 1 131 ? -10.219 -9.395 -7.220 1.00 97.62 131 PRO A C 1
ATOM 1067 O O . PRO A 1 131 ? -9.983 -10.128 -6.260 1.00 97.62 131 PRO A O 1
ATOM 1070 N N . ALA A 1 132 ? -9.524 -9.479 -8.362 1.00 97.06 132 ALA A N 1
ATOM 1071 C CA . ALA A 1 132 ? -8.387 -10.389 -8.549 1.00 97.06 132 ALA A CA 1
ATOM 1072 C C . ALA A 1 132 ? -7.266 -10.131 -7.525 1.00 97.06 132 ALA A C 1
ATOM 1074 O O . ALA A 1 132 ? -6.624 -11.062 -7.037 1.00 97.06 132 ALA A O 1
ATOM 1075 N N . PHE A 1 133 ? -7.090 -8.872 -7.117 1.00 97.88 133 PHE A N 1
ATOM 1076 C CA . PHE A 1 133 ? -6.087 -8.500 -6.129 1.00 97.88 133 PHE A CA 1
ATOM 1077 C C . PHE A 1 133 ? -6.476 -8.983 -4.735 1.00 97.88 133 PHE A C 1
ATOM 1079 O O . PHE A 1 133 ? -5.646 -9.521 -4.006 1.00 97.88 133 PHE A O 1
ATOM 1086 N N . VAL A 1 134 ? -7.757 -8.849 -4.377 1.00 98.12 134 VAL A N 1
ATOM 1087 C CA . VAL A 1 134 ? -8.308 -9.377 -3.120 1.00 98.12 134 VAL A CA 1
ATOM 1088 C C . VAL A 1 134 ? -8.137 -10.897 -3.048 1.00 98.12 134 VAL A C 1
ATOM 1090 O O . VAL A 1 134 ? -7.704 -11.420 -2.016 1.00 98.12 134 VAL A O 1
ATOM 1093 N N . ASP A 1 135 ? -8.431 -11.594 -4.148 1.00 97.62 135 ASP A N 1
ATOM 1094 C CA . ASP A 1 135 ? -8.250 -13.042 -4.269 1.00 97.62 135 ASP A CA 1
ATOM 1095 C C . ASP A 1 135 ? -6.778 -13.439 -4.087 1.00 97.62 135 ASP A C 1
ATOM 1097 O O . ASP A 1 135 ? -6.473 -14.314 -3.272 1.00 97.62 135 ASP A O 1
ATOM 1101 N N . TYR A 1 136 ? -5.854 -12.736 -4.753 1.00 97.19 136 TYR A N 1
ATOM 1102 C CA . TYR A 1 136 ? -4.418 -12.949 -4.579 1.00 97.19 136 TYR A CA 1
ATOM 1103 C C . TYR A 1 136 ? -3.986 -12.759 -3.119 1.00 97.19 136 TYR A C 1
ATOM 1105 O O . TYR A 1 136 ? -3.364 -13.657 -2.547 1.00 97.19 136 TYR A O 1
ATOM 1113 N N . LEU A 1 137 ? -4.326 -11.625 -2.492 1.00 97.56 137 LEU A N 1
ATOM 1114 C CA . LEU A 1 137 ? -3.928 -11.324 -1.112 1.00 97.56 137 LEU A CA 1
ATOM 1115 C C . LEU A 1 137 ? -4.454 -12.386 -0.140 1.00 97.56 137 LEU A C 1
ATOM 1117 O O . LEU A 1 137 ? -3.712 -12.860 0.723 1.00 97.56 137 LEU A O 1
ATOM 1121 N N . THR A 1 138 ? -5.705 -12.813 -0.325 1.00 97.50 138 THR A N 1
ATOM 1122 C CA . THR A 1 138 ? -6.341 -13.850 0.495 1.00 97.50 138 THR A CA 1
ATOM 1123 C C . THR A 1 138 ? -5.670 -15.211 0.314 1.00 97.50 138 THR A C 1
ATOM 1125 O O . THR A 1 138 ? -5.277 -15.828 1.306 1.00 97.50 138 THR A O 1
ATOM 1128 N N . LYS A 1 139 ? -5.468 -15.669 -0.929 1.00 96.00 139 LYS A N 1
ATOM 1129 C CA . LYS A 1 139 ? -4.810 -16.954 -1.234 1.00 96.00 139 LYS A CA 1
ATOM 1130 C C . LYS A 1 139 ? -3.357 -16.990 -0.771 1.00 96.00 139 LYS A C 1
ATOM 1132 O O . LYS A 1 139 ? -2.890 -18.005 -0.259 1.00 96.00 139 LYS A O 1
ATOM 1137 N N . ALA A 1 140 ? -2.641 -15.877 -0.918 1.00 95.19 140 ALA A N 1
ATOM 1138 C CA . ALA A 1 140 ? -1.276 -15.733 -0.432 1.00 95.19 140 ALA A CA 1
ATOM 1139 C C . ALA A 1 140 ? -1.202 -15.592 1.101 1.00 95.19 140 ALA A C 1
ATOM 1141 O O . ALA A 1 140 ? -0.117 -15.730 1.672 1.00 95.19 140 ALA A O 1
ATOM 1142 N N . GLY A 1 141 ? -2.332 -15.376 1.784 1.00 96.81 141 GLY A N 1
ATOM 1143 C CA . GLY A 1 141 ? -2.394 -15.198 3.232 1.00 96.81 141 GLY A CA 1
ATOM 1144 C C . GLY A 1 141 ? -1.756 -13.892 3.707 1.00 96.81 141 GLY A C 1
ATOM 1145 O O . GLY A 1 141 ? -1.248 -13.847 4.827 1.00 96.81 141 GLY A O 1
ATOM 1146 N N . ILE A 1 142 ? -1.748 -12.857 2.860 1.00 97.88 142 ILE A N 1
ATOM 1147 C CA . ILE A 1 142 ? -1.226 -11.533 3.208 1.00 97.88 142 ILE A CA 1
ATOM 1148 C C . ILE A 1 142 ? -2.178 -10.857 4.198 1.00 97.88 142 ILE A C 1
ATOM 1150 O O . ILE A 1 142 ? -3.400 -10.886 4.033 1.00 97.88 142 ILE A O 1
ATOM 1154 N N . ARG A 1 143 ? -1.613 -10.235 5.233 1.00 98.12 143 ARG A N 1
ATOM 1155 C CA . ARG A 1 143 ? -2.345 -9.467 6.250 1.00 98.12 143 ARG A CA 1
ATOM 1156 C C . ARG A 1 143 ? -1.823 -8.041 6.316 1.00 98.12 143 ARG A C 1
ATOM 1158 O O . ARG A 1 143 ? -0.659 -7.809 6.009 1.00 98.12 143 ARG A O 1
ATOM 1165 N N . ILE A 1 144 ? -2.655 -7.105 6.762 1.00 98.44 144 ILE A N 1
ATOM 1166 C CA . ILE A 1 144 ? -2.261 -5.698 6.936 1.00 98.44 144 ILE A CA 1
ATOM 1167 C C . ILE A 1 144 ? -2.344 -5.324 8.414 1.00 98.44 144 ILE A C 1
ATOM 1169 O O . ILE A 1 144 ? -3.370 -5.524 9.055 1.00 98.44 144 ILE A O 1
ATOM 1173 N N . PHE A 1 145 ? -1.273 -4.771 8.966 1.00 97.50 145 PHE A N 1
ATOM 1174 C CA . PHE A 1 145 ? -1.195 -4.310 10.343 1.00 97.50 145 PHE A CA 1
ATOM 1175 C C . PHE A 1 145 ? -1.012 -2.792 10.356 1.00 97.50 145 PHE A C 1
ATOM 1177 O O . PHE A 1 145 ? 0.085 -2.286 10.110 1.00 97.50 145 PHE A O 1
ATOM 1184 N N . PHE A 1 146 ? -2.075 -2.063 10.694 1.00 95.62 146 PHE A N 1
ATOM 1185 C CA . PHE A 1 146 ? -2.021 -0.613 10.867 1.00 95.62 146 PHE A CA 1
ATOM 1186 C C . PHE A 1 146 ? -1.420 -0.242 12.231 1.00 95.62 146 PHE A C 1
ATOM 1188 O O . PHE A 1 146 ? -1.599 -0.963 13.213 1.00 95.62 146 PHE A O 1
ATOM 1195 N N . ARG A 1 147 ? -0.693 0.883 12.298 1.00 92.19 147 ARG A N 1
ATOM 1196 C CA . ARG A 1 147 ? 0.017 1.366 13.502 1.00 92.19 147 ARG A CA 1
ATOM 1197 C C . ARG A 1 147 ? 1.036 0.375 14.068 1.00 92.19 147 ARG A C 1
ATOM 1199 O O . ARG A 1 147 ? 1.173 0.210 15.284 1.00 92.19 147 ARG A O 1
ATOM 1206 N N . SER A 1 148 ? 1.773 -0.299 13.200 1.00 92.19 148 SER A N 1
ATOM 1207 C CA . SER A 1 148 ? 2.778 -1.252 13.634 1.00 92.19 148 SER A CA 1
ATOM 1208 C C . SER A 1 148 ? 4.067 -0.569 14.086 1.00 92.19 148 SER A C 1
ATOM 1210 O O . SER A 1 148 ? 4.721 0.134 13.320 1.00 92.19 148 SER A O 1
ATOM 1212 N N . LYS A 1 149 ? 4.502 -0.872 15.314 1.00 91.50 149 LYS A N 1
ATOM 1213 C CA . LYS A 1 149 ? 5.811 -0.441 15.831 1.00 91.50 149 LYS A CA 1
ATOM 1214 C C . LYS A 1 149 ? 6.988 -0.982 15.010 1.00 91.50 149 LYS A C 1
ATOM 1216 O O . LYS A 1 149 ? 8.050 -0.375 15.031 1.00 91.50 149 LYS A O 1
ATOM 1221 N N . SER A 1 150 ? 6.801 -2.084 14.281 1.00 91.44 150 SER A N 1
ATOM 1222 C CA . SER A 1 150 ? 7.825 -2.646 13.391 1.00 91.44 150 SER A CA 1
ATOM 1223 C C . SER A 1 150 ? 8.153 -1.733 12.206 1.00 91.44 150 SER A C 1
ATOM 1225 O O . SER A 1 150 ? 9.246 -1.830 11.665 1.00 91.44 150 SER A O 1
ATOM 1227 N N . ALA A 1 151 ? 7.234 -0.837 11.828 1.00 90.50 151 ALA A N 1
ATOM 1228 C CA . ALA A 1 151 ? 7.414 0.135 10.750 1.00 90.50 151 ALA A CA 1
ATOM 1229 C C . ALA A 1 151 ? 7.745 1.552 11.264 1.00 90.50 151 ALA A C 1
ATOM 1231 O O . ALA A 1 151 ? 7.631 2.528 10.527 1.00 90.50 151 ALA A O 1
ATOM 1232 N N . ASN A 1 152 ? 8.130 1.700 12.537 1.00 89.12 152 ASN A N 1
ATOM 1233 C CA . ASN A 1 152 ? 8.340 3.014 13.143 1.00 89.12 152 ASN A CA 1
ATOM 1234 C C . ASN A 1 152 ? 9.483 3.790 12.457 1.00 89.12 152 ASN A C 1
ATOM 1236 O O . ASN A 1 152 ? 10.612 3.306 12.400 1.00 89.12 152 ASN A O 1
ATOM 1240 N N . ASN A 1 153 ? 9.198 5.015 12.008 1.00 86.12 153 ASN A N 1
ATOM 1241 C CA . ASN A 1 153 ? 10.065 5.922 11.246 1.00 86.12 153 ASN A CA 1
ATOM 1242 C C . ASN A 1 153 ? 10.479 5.459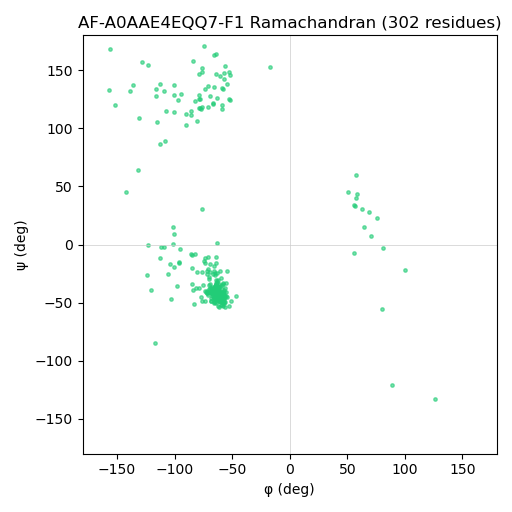 9.839 1.00 86.12 153 ASN A C 1
ATOM 1244 O O . ASN A 1 153 ? 11.421 6.022 9.274 1.00 86.12 153 ASN A O 1
ATOM 1248 N N . ILE A 1 154 ? 9.818 4.451 9.265 1.00 88.25 154 ILE A N 1
ATOM 1249 C CA . ILE A 1 154 ? 10.117 3.975 7.902 1.00 88.25 154 ILE A CA 1
ATOM 1250 C C . ILE A 1 154 ? 8.904 4.018 6.963 1.00 88.25 154 ILE A C 1
ATOM 1252 O O . ILE A 1 154 ? 9.039 3.710 5.782 1.00 88.25 154 ILE A O 1
ATOM 1256 N N . GLY A 1 155 ? 7.737 4.461 7.443 1.00 88.19 155 GLY A N 1
ATOM 1257 C CA . GLY A 1 155 ? 6.484 4.531 6.691 1.00 88.19 155 GLY A CA 1
ATOM 1258 C C . GLY A 1 155 ? 5.761 3.187 6.603 1.00 88.19 155 GLY A C 1
ATOM 1259 O O . GLY A 1 155 ? 4.606 3.073 7.019 1.00 88.19 155 GLY A O 1
ATOM 1260 N N . GLY A 1 156 ? 6.440 2.159 6.105 1.00 93.31 156 GLY A N 1
ATOM 1261 C CA . GLY A 1 156 ? 5.897 0.815 5.973 1.00 93.31 156 GLY A CA 1
ATOM 1262 C C . GLY A 1 156 ? 6.985 -0.255 5.941 1.00 93.31 156 GLY A C 1
ATOM 1263 O O . GLY A 1 156 ? 8.177 0.047 5.911 1.00 93.31 156 GLY A O 1
ATOM 1264 N N . LEU A 1 157 ? 6.558 -1.510 6.064 1.00 95.19 157 LEU A N 1
ATOM 1265 C CA . LEU A 1 157 ? 7.420 -2.679 5.949 1.00 95.19 157 LEU A CA 1
ATOM 1266 C C . LEU A 1 157 ? 6.597 -3.908 5.570 1.00 95.19 157 LEU A C 1
ATOM 1268 O O . LEU A 1 157 ? 5.619 -4.230 6.245 1.00 95.19 157 LEU A O 1
ATOM 1272 N N . TYR A 1 158 ? 7.055 -4.677 4.591 1.00 97.44 158 TYR A N 1
ATOM 1273 C CA . TYR A 1 158 ? 6.567 -6.033 4.366 1.00 97.44 158 TYR A CA 1
ATOM 1274 C C . TYR A 1 158 ? 7.525 -7.096 4.920 1.00 97.44 158 TYR A C 1
ATOM 1276 O O . TYR A 1 158 ? 8.709 -7.139 4.587 1.00 97.44 158 TYR A O 1
ATOM 1284 N N . THR A 1 159 ? 6.997 -8.017 5.723 1.00 95.50 159 THR A N 1
ATOM 1285 C CA . THR A 1 159 ? 7.751 -9.126 6.316 1.00 95.50 159 THR A CA 1
ATOM 1286 C C . THR A 1 159 ? 7.388 -10.459 5.658 1.00 95.50 159 THR A C 1
ATOM 1288 O O . THR A 1 159 ? 6.280 -10.984 5.772 1.00 95.50 159 THR A O 1
ATOM 1291 N N . HIS A 1 160 ? 8.360 -11.068 4.970 1.00 92.25 160 HIS A N 1
ATOM 1292 C CA . HIS A 1 160 ? 8.148 -12.326 4.240 1.00 92.25 160 HIS A CA 1
ATOM 1293 C C . HIS A 1 160 ? 7.792 -13.521 5.143 1.00 92.25 160 HIS A C 1
ATOM 1295 O O . HIS A 1 160 ? 7.048 -14.405 4.712 1.00 92.25 160 HIS A O 1
ATOM 1301 N N . ALA A 1 161 ? 8.332 -13.565 6.365 1.00 92.00 161 ALA A N 1
ATOM 1302 C CA . ALA A 1 161 ? 8.200 -14.707 7.270 1.00 92.00 161 ALA A CA 1
ATOM 1303 C C . ALA A 1 161 ? 6.759 -14.917 7.766 1.00 92.00 161 ALA A C 1
ATOM 1305 O O . ALA A 1 161 ? 6.276 -16.046 7.812 1.00 92.00 161 ALA A O 1
ATOM 1306 N N . ASP A 1 162 ? 6.059 -13.836 8.101 1.00 94.94 162 ASP A N 1
ATOM 1307 C CA . ASP A 1 162 ? 4.699 -13.850 8.656 1.00 94.94 162 ASP A CA 1
ATOM 1308 C C . ASP A 1 162 ? 3.638 -13.283 7.694 1.00 94.94 162 ASP A C 1
ATOM 1310 O O . ASP A 1 162 ? 2.438 -13.323 8.009 1.00 94.94 162 ASP A O 1
ATOM 1314 N N . ARG A 1 163 ? 4.082 -12.813 6.518 1.00 96.75 163 ARG A N 1
ATOM 1315 C CA . ARG A 1 163 ? 3.272 -12.276 5.419 1.00 96.75 163 ARG A CA 1
ATOM 1316 C C . ARG A 1 163 ? 2.427 -11.081 5.850 1.00 96.75 163 ARG A C 1
ATOM 1318 O O . ARG A 1 163 ? 1.243 -10.991 5.513 1.00 96.75 163 ARG A O 1
ATOM 1325 N N . ILE A 1 164 ? 3.028 -10.179 6.619 1.00 98.12 164 ILE A N 1
ATOM 1326 C CA . ILE A 1 164 ? 2.360 -8.982 7.126 1.00 98.12 164 ILE A CA 1
ATOM 1327 C C . ILE A 1 164 ? 2.909 -7.739 6.425 1.00 98.12 164 ILE A C 1
ATOM 1329 O O . ILE A 1 164 ? 4.113 -7.538 6.316 1.00 98.12 164 ILE A O 1
ATOM 1333 N N . VAL A 1 165 ? 1.997 -6.890 5.956 1.00 98.25 165 VAL A N 1
ATOM 1334 C CA . VAL A 1 165 ? 2.270 -5.497 5.600 1.00 98.25 165 VAL A CA 1
ATOM 1335 C C . VAL A 1 165 ? 2.045 -4.643 6.838 1.00 98.25 165 VAL A C 1
ATOM 1337 O O . VAL A 1 165 ? 0.922 -4.513 7.320 1.00 98.25 165 VAL A O 1
ATOM 1340 N N . HIS A 1 166 ? 3.115 -4.073 7.360 1.00 97.50 166 HIS A N 1
ATOM 1341 C CA . HIS A 1 166 ? 3.132 -3.176 8.500 1.00 97.50 166 HIS A CA 1
ATOM 1342 C C . HIS A 1 166 ? 3.090 -1.732 8.010 1.00 97.50 166 HIS A C 1
ATOM 1344 O O . HIS A 1 166 ? 3.904 -1.347 7.179 1.00 97.50 166 HIS A O 1
ATOM 1350 N N . LEU A 1 167 ? 2.181 -0.923 8.553 1.00 95.75 167 LEU A N 1
AT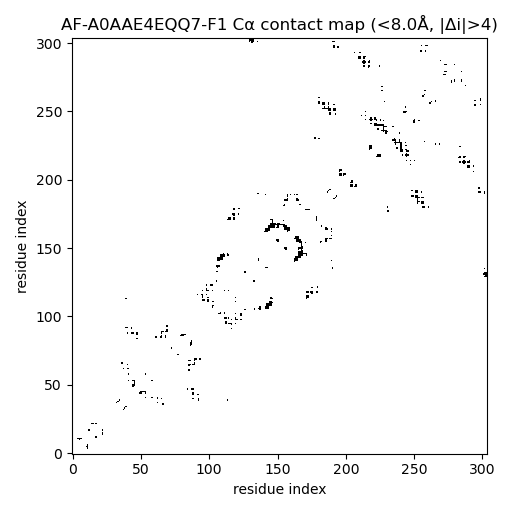OM 1351 C CA . LEU A 1 167 ? 2.180 0.525 8.343 1.00 95.75 167 LEU A CA 1
ATOM 1352 C C . LEU A 1 167 ? 2.502 1.267 9.637 1.00 95.75 167 LEU A C 1
ATOM 1354 O O . LEU A 1 167 ? 2.001 0.907 10.705 1.00 95.75 167 LEU A O 1
ATOM 1358 N N . GLU A 1 168 ? 3.331 2.299 9.527 1.00 92.94 168 GLU A N 1
ATOM 1359 C CA . GLU A 1 168 ? 3.783 3.133 10.639 1.00 92.94 168 GLU A CA 1
ATOM 1360 C C . GLU A 1 168 ? 2.610 3.839 11.351 1.00 92.94 168 GLU A C 1
ATOM 1362 O O . GLU A 1 168 ? 1.651 4.253 10.700 1.00 92.94 168 GLU A O 1
ATOM 1367 N N . PRO A 1 169 ? 2.651 4.029 12.684 1.00 87.81 169 PRO A N 1
ATOM 1368 C CA . PRO A 1 169 ? 1.706 4.909 13.364 1.00 87.81 169 PRO A CA 1
ATOM 1369 C C . PRO A 1 169 ? 1.757 6.355 12.845 1.00 87.81 169 PRO A C 1
ATOM 1371 O O . PRO A 1 169 ? 2.817 6.960 12.743 1.00 87.81 169 PRO A O 1
ATOM 1374 N N . GLY A 1 170 ? 0.596 6.949 12.603 1.00 85.44 170 GLY A N 1
ATOM 1375 C CA . GLY A 1 170 ? 0.431 8.315 12.108 1.00 85.44 170 GLY A CA 1
ATOM 1376 C C . GLY A 1 170 ? 0.145 8.402 10.608 1.00 85.44 170 GLY A C 1
ATOM 1377 O O . GLY A 1 170 ? -0.460 9.384 10.175 1.00 85.44 170 GLY A O 1
ATOM 1378 N N . VAL A 1 171 ? 0.485 7.381 9.811 1.00 88.00 171 VAL A N 1
ATOM 1379 C CA . VAL A 1 171 ? 0.196 7.389 8.362 1.00 88.00 171 VAL A CA 1
ATOM 1380 C C . VAL A 1 171 ? -1.295 7.237 8.076 1.00 88.00 171 VAL A C 1
ATOM 1382 O O . VAL A 1 171 ? -1.785 7.626 7.021 1.00 88.00 171 VAL A O 1
ATOM 1385 N N . GLU A 1 172 ? -2.050 6.707 9.035 1.00 85.56 172 GLU A N 1
ATOM 1386 C CA . GLU A 1 172 ? -3.479 6.459 8.919 1.00 85.56 172 GLU A CA 1
ATOM 1387 C C . GLU A 1 172 ? -4.334 7.737 8.791 1.00 85.56 172 GLU A C 1
ATOM 1389 O O . GLU A 1 172 ? -5.476 7.668 8.319 1.00 85.56 172 GLU A O 1
ATOM 1394 N N . GLY A 1 173 ? -3.765 8.890 9.166 1.00 83.00 173 GLY A N 1
ATOM 1395 C CA . GLY A 1 173 ? -4.348 10.228 9.025 1.00 83.00 173 GLY A CA 1
ATOM 1396 C C . GLY A 1 173 ? -3.798 11.045 7.849 1.00 83.00 173 GLY A C 1
ATOM 1397 O O . GLY A 1 173 ? -4.215 12.187 7.661 1.00 83.00 173 GLY A O 1
ATOM 1398 N N . GLU A 1 174 ? -2.874 10.496 7.053 1.00 88.88 174 GLU A N 1
ATOM 1399 C CA . GLU A 1 174 ? -2.350 11.180 5.866 1.00 88.88 174 GLU A CA 1
ATOM 1400 C C . GLU A 1 174 ? -3.438 11.398 4.809 1.00 88.88 174 GLU A C 1
ATOM 1402 O O . GLU A 1 174 ? -4.502 10.770 4.827 1.00 88.88 174 GLU A O 1
ATOM 1407 N N . ARG A 1 175 ? -3.158 12.288 3.848 1.00 90.00 175 ARG A N 1
ATOM 1408 C CA . ARG A 1 175 ? -4.077 12.525 2.725 1.00 90.00 175 ARG A CA 1
ATOM 1409 C C . ARG A 1 175 ? -4.349 11.211 1.973 1.00 90.00 175 ARG A C 1
ATOM 1411 O O . ARG A 1 175 ? -3.392 10.474 1.733 1.00 90.00 175 ARG A O 1
ATOM 1418 N N . PRO A 1 176 ? -5.583 10.973 1.490 1.00 91.50 176 PRO A N 1
ATOM 1419 C CA . PRO A 1 176 ? -5.966 9.686 0.903 1.00 91.50 176 PRO A CA 1
ATOM 1420 C C . PRO A 1 176 ? -5.019 9.151 -0.180 1.00 91.50 176 PRO A C 1
ATOM 1422 O O . PRO A 1 176 ? -4.471 8.056 -0.046 1.00 91.50 176 PRO A O 1
ATOM 1425 N N . GLY A 1 177 ? -4.659 9.986 -1.158 1.00 90.69 177 GLY A N 1
ATOM 1426 C CA . GLY A 1 177 ? -3.713 9.582 -2.200 1.00 90.69 177 GLY A CA 1
ATOM 1427 C C . GLY A 1 177 ? -2.286 9.289 -1.707 1.00 90.69 177 GLY A C 1
ATOM 1428 O O . GLY A 1 177 ? -1.581 8.516 -2.349 1.00 90.69 177 GLY A O 1
ATOM 1429 N N . ILE A 1 178 ? -1.840 9.875 -0.589 1.00 90.06 178 ILE A N 1
ATOM 1430 C CA . ILE A 1 178 ? -0.531 9.568 0.021 1.00 90.06 178 ILE A CA 1
ATOM 1431 C C . ILE A 1 178 ? -0.609 8.224 0.741 1.00 90.06 178 ILE A C 1
ATOM 1433 O O . ILE A 1 178 ? 0.224 7.350 0.501 1.00 90.06 178 ILE A O 1
ATOM 1437 N N . PHE A 1 179 ? -1.642 8.042 1.567 1.00 93.44 179 PHE A N 1
ATOM 1438 C CA . PHE A 1 179 ? -1.891 6.800 2.291 1.00 93.44 179 PHE A CA 1
ATOM 1439 C C . PHE A 1 179 ? -1.991 5.603 1.339 1.00 93.44 179 PHE A C 1
ATOM 1441 O O . PHE A 1 179 ? -1.302 4.601 1.531 1.00 93.44 179 PHE A O 1
ATOM 1448 N N . LEU A 1 180 ? -2.798 5.718 0.278 1.00 95.38 180 LEU A N 1
ATOM 1449 C CA . LEU A 1 180 ? -2.988 4.632 -0.679 1.00 95.38 180 LEU A CA 1
ATOM 1450 C C . LEU A 1 180 ? -1.675 4.263 -1.385 1.00 95.38 180 LEU A C 1
ATOM 1452 O O . LEU A 1 180 ? -1.403 3.083 -1.587 1.00 95.38 180 LEU A O 1
ATOM 1456 N N . ARG A 1 181 ? -0.844 5.249 -1.742 1.00 94.00 181 ARG A N 1
ATOM 1457 C CA . ARG A 1 181 ? 0.463 4.998 -2.367 1.00 94.00 181 ARG A CA 1
ATOM 1458 C C . ARG A 1 181 ? 1.417 4.283 -1.420 1.00 94.00 181 ARG A C 1
ATOM 1460 O O . ARG A 1 181 ? 2.006 3.290 -1.824 1.00 94.00 181 ARG A O 1
ATOM 1467 N N . LEU A 1 182 ? 1.528 4.735 -0.172 1.00 93.62 182 LEU A N 1
ATOM 1468 C CA . LEU A 1 182 ? 2.344 4.059 0.841 1.00 93.62 182 LEU A CA 1
ATOM 1469 C C . LEU A 1 182 ? 1.896 2.600 1.023 1.00 93.62 182 LEU A C 1
ATOM 1471 O O . LEU A 1 182 ? 2.709 1.685 0.964 1.00 93.62 182 LEU A O 1
ATOM 1475 N N . LEU A 1 183 ? 0.589 2.370 1.165 1.00 96.38 183 LEU A N 1
ATOM 1476 C CA . LEU A 1 183 ? 0.049 1.025 1.328 1.00 96.38 183 LEU A CA 1
ATOM 1477 C C . LEU A 1 183 ? 0.296 0.142 0.094 1.00 96.38 183 LEU A C 1
ATOM 1479 O O . LEU A 1 183 ? 0.650 -1.027 0.233 1.00 96.38 183 LEU A O 1
ATOM 1483 N N . LEU A 1 184 ? 0.129 0.681 -1.116 1.00 97.19 184 LEU A N 1
ATOM 1484 C CA . LEU A 1 184 ? 0.368 -0.066 -2.353 1.00 97.19 184 LEU A CA 1
ATOM 1485 C C . LEU A 1 184 ? 1.847 -0.320 -2.636 1.00 97.19 184 LEU A C 1
ATOM 1487 O O . LEU A 1 184 ? 2.153 -1.299 -3.310 1.00 97.19 184 LEU A O 1
ATOM 1491 N N . HIS A 1 185 ? 2.748 0.515 -2.121 1.00 96.31 185 HIS A N 1
ATOM 1492 C CA . HIS A 1 185 ? 4.180 0.239 -2.138 1.00 96.31 185 HIS A CA 1
ATOM 1493 C C . HIS A 1 185 ? 4.476 -1.038 -1.338 1.00 96.31 185 HIS A C 1
ATOM 1495 O O . HIS A 1 185 ? 4.968 -2.012 -1.906 1.00 96.31 185 HIS A O 1
ATOM 1501 N N . GLU A 1 186 ? 4.027 -1.115 -0.083 1.00 97.56 186 GLU A N 1
ATOM 1502 C CA . GLU A 1 186 ? 4.226 -2.320 0.736 1.00 97.56 186 GLU A CA 1
ATOM 1503 C C . GLU A 1 186 ? 3.510 -3.553 0.175 1.00 97.56 186 GLU A C 1
ATOM 1505 O O . GLU A 1 186 ? 4.050 -4.662 0.140 1.00 97.56 186 GLU A O 1
ATOM 1510 N N . LEU A 1 187 ? 2.287 -3.375 -0.334 1.00 98.19 187 LEU A N 1
ATOM 1511 C CA . LEU A 1 187 ? 1.582 -4.453 -1.022 1.00 98.19 187 LEU A CA 1
ATOM 1512 C C . LEU A 1 187 ? 2.292 -4.862 -2.319 1.00 98.19 187 LEU A C 1
ATOM 1514 O O . LEU A 1 187 ? 2.147 -6.011 -2.729 1.00 98.19 187 LEU A O 1
ATOM 1518 N N . GLY A 1 188 ? 3.079 -3.987 -2.946 1.00 97.81 188 GLY A N 1
ATOM 1519 C CA . GLY A 1 188 ? 3.944 -4.306 -4.081 1.00 97.81 188 GLY A CA 1
ATOM 1520 C C . GLY A 1 188 ? 5.021 -5.331 -3.721 1.00 97.81 188 GLY A C 1
ATOM 1521 O O . GLY A 1 188 ? 5.212 -6.293 -4.471 1.00 97.81 188 GLY A O 1
ATOM 1522 N N . HIS A 1 189 ? 5.636 -5.211 -2.539 1.00 97.38 189 HIS A N 1
ATOM 1523 C CA . HIS A 1 189 ? 6.529 -6.245 -1.999 1.00 97.38 189 HIS A CA 1
ATOM 1524 C C . HIS A 1 189 ? 5.780 -7.564 -1.738 1.00 97.38 189 HIS A C 1
ATOM 1526 O O . HIS A 1 189 ? 6.249 -8.649 -2.095 1.00 97.38 189 HIS A O 1
ATOM 1532 N N . ALA A 1 190 ? 4.575 -7.484 -1.165 1.00 97.00 190 ALA A N 1
ATOM 1533 C CA . ALA A 1 190 ? 3.761 -8.657 -0.836 1.00 97.00 190 ALA A CA 1
ATOM 1534 C C . ALA A 1 190 ? 3.158 -9.376 -2.063 1.00 97.00 190 ALA A C 1
ATOM 1536 O O . ALA A 1 190 ? 2.811 -10.562 -1.990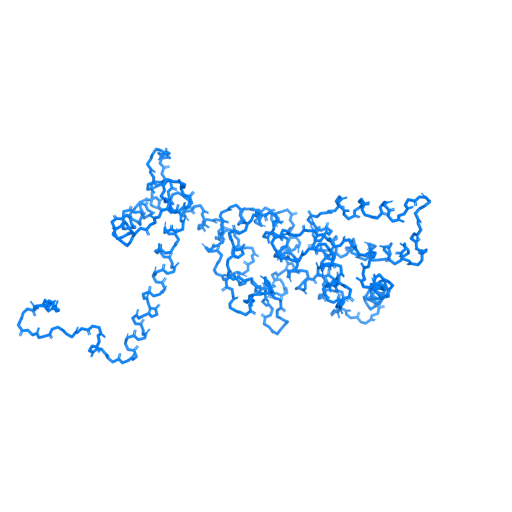 1.00 97.00 190 ALA A O 1
ATOM 1537 N N . SER A 1 191 ? 3.018 -8.671 -3.189 1.00 96.25 191 SER A N 1
ATOM 1538 C CA . SER A 1 191 ? 2.344 -9.151 -4.398 1.00 96.25 191 SER A CA 1
ATOM 1539 C C . SER A 1 191 ? 3.272 -9.241 -5.600 1.00 96.25 191 SER A C 1
ATOM 1541 O O . SER A 1 191 ? 3.818 -10.313 -5.847 1.00 96.25 191 SER A O 1
ATOM 1543 N N . PHE A 1 192 ? 3.468 -8.142 -6.327 1.00 95.75 192 PHE A N 1
ATOM 1544 C CA . PHE A 1 192 ? 4.238 -8.093 -7.564 1.00 95.75 192 PHE A CA 1
ATOM 1545 C C . PHE A 1 192 ? 5.635 -8.693 -7.408 1.00 95.75 192 PHE A C 1
ATOM 1547 O O . PHE A 1 192 ? 5.971 -9.621 -8.137 1.00 95.75 192 PHE A O 1
ATOM 1554 N N . GLN A 1 193 ? 6.412 -8.237 -6.422 1.00 94.12 193 GLN A N 1
ATOM 1555 C CA . GLN A 1 193 ? 7.759 -8.757 -6.179 1.00 94.12 193 GLN A CA 1
ATOM 1556 C C . GLN A 1 193 ? 7.734 -10.263 -5.901 1.00 94.12 193 GLN A C 1
ATOM 1558 O O . GLN A 1 193 ? 8.517 -11.024 -6.462 1.00 94.12 193 GLN A O 1
ATOM 1563 N N . ARG A 1 194 ? 6.801 -10.722 -5.058 1.00 91.69 194 ARG A N 1
ATOM 1564 C CA . ARG A 1 194 ? 6.654 -12.149 -4.764 1.00 91.69 194 ARG A CA 1
ATOM 1565 C C . ARG A 1 194 ? 6.306 -12.938 -6.026 1.00 91.69 194 ARG A C 1
ATOM 1567 O O . ARG A 1 194 ? 6.924 -13.971 -6.259 1.00 91.69 194 ARG A O 1
ATOM 1574 N N . MET A 1 195 ? 5.350 -12.479 -6.830 1.00 90.94 195 MET A N 1
ATOM 1575 C CA . MET A 1 195 ? 4.985 -13.141 -8.085 1.00 90.94 195 MET A CA 1
ATOM 1576 C C . MET A 1 195 ? 6.149 -13.182 -9.069 1.00 90.94 195 MET A C 1
ATOM 1578 O O . MET A 1 195 ? 6.349 -14.212 -9.693 1.00 90.94 195 MET A O 1
ATOM 1582 N N . LEU A 1 196 ? 6.919 -12.100 -9.174 1.00 90.75 196 LEU A N 1
ATOM 1583 C CA . LEU A 1 196 ? 8.079 -12.027 -10.054 1.00 90.75 196 LEU A CA 1
ATOM 1584 C C . LEU A 1 196 ? 9.164 -13.039 -9.645 1.00 90.75 196 LEU A C 1
ATOM 1586 O O . LEU A 1 196 ? 9.779 -13.640 -10.512 1.00 90.75 196 LEU A O 1
ATOM 1590 N N . MET A 1 197 ? 9.356 -13.265 -8.338 1.00 86.62 197 MET A N 1
ATOM 1591 C CA . MET A 1 197 ? 10.498 -14.028 -7.806 1.00 86.62 197 MET A CA 1
ATOM 1592 C C . MET A 1 197 ? 10.202 -15.467 -7.343 1.00 86.62 197 MET A C 1
ATOM 1594 O O . MET A 1 197 ? 11.131 -16.230 -7.097 1.00 86.62 197 MET A O 1
ATOM 1598 N N . THR A 1 198 ? 8.941 -15.861 -7.109 1.00 73.62 198 THR A N 1
ATOM 1599 C CA . THR A 1 198 ? 8.624 -17.156 -6.443 1.00 73.62 198 THR A CA 1
ATOM 1600 C C . THR A 1 198 ? 8.015 -18.232 -7.338 1.00 73.62 198 THR A C 1
ATOM 1602 O O . THR A 1 198 ? 7.767 -19.350 -6.881 1.00 73.62 198 THR A O 1
ATOM 1605 N N . THR A 1 199 ? 7.770 -17.950 -8.611 1.00 58.91 199 THR A N 1
ATOM 1606 C CA . THR A 1 199 ? 7.143 -18.905 -9.532 1.00 58.91 199 THR A CA 1
ATOM 1607 C C . THR A 1 199 ? 8.179 -19.661 -10.371 1.00 58.91 199 THR A C 1
ATOM 1609 O O . THR A 1 199 ? 8.981 -19.041 -11.048 1.00 58.91 199 THR A O 1
ATOM 1612 N N . LYS A 1 200 ? 8.119 -21.003 -10.292 1.00 53.91 200 LYS A N 1
ATOM 1613 C CA . LYS A 1 200 ? 8.916 -22.081 -10.937 1.00 53.91 200 LYS A CA 1
ATOM 1614 C C . LYS A 1 200 ? 9.782 -21.751 -12.191 1.00 53.91 200 LYS A C 1
ATOM 1616 O O . LYS A 1 200 ? 9.394 -20.930 -13.017 1.00 53.91 200 LYS A O 1
ATOM 1621 N N . PRO A 1 201 ? 10.875 -22.518 -12.418 1.00 47.91 201 PRO A N 1
ATOM 1622 C CA . PRO A 1 201 ? 12.139 -22.026 -12.991 1.00 47.91 201 PRO A CA 1
ATOM 1623 C C . PRO A 1 201 ? 12.171 -21.632 -14.478 1.00 47.91 201 PRO A C 1
ATOM 1625 O O . PRO A 1 201 ? 13.160 -21.046 -14.907 1.00 47.91 201 PRO A O 1
ATOM 1628 N N . ASP A 1 202 ? 11.151 -21.918 -15.289 1.00 54.47 202 ASP A N 1
ATOM 1629 C CA . ASP A 1 202 ? 11.399 -21.978 -16.742 1.00 54.47 202 ASP A CA 1
ATOM 1630 C C . ASP A 1 202 ? 10.858 -20.780 -17.547 1.00 54.47 202 ASP A C 1
ATOM 1632 O O . ASP A 1 202 ? 11.413 -20.455 -18.593 1.00 54.47 202 ASP A O 1
ATOM 1636 N N . ALA A 1 203 ? 9.827 -20.070 -17.065 1.00 49.69 203 ALA A N 1
ATOM 1637 C CA . ALA A 1 203 ? 9.226 -18.932 -17.790 1.00 49.69 203 ALA A CA 1
ATOM 1638 C C . ALA A 1 203 ? 9.206 -17.610 -17.003 1.00 49.69 203 ALA A C 1
ATOM 1640 O O . ALA A 1 203 ? 9.216 -16.539 -17.604 1.00 49.69 203 ALA A O 1
ATOM 1641 N N . LEU A 1 204 ? 9.190 -17.661 -15.666 1.00 54.66 204 LEU A N 1
ATOM 1642 C CA . LEU A 1 204 ? 9.114 -16.463 -14.811 1.00 54.66 204 LEU A CA 1
ATOM 1643 C C . LEU A 1 204 ? 10.501 -16.008 -14.324 1.00 54.66 204 LEU A C 1
ATOM 1645 O O . LEU A 1 204 ? 10.682 -14.833 -14.022 1.00 54.66 204 LEU A O 1
ATOM 1649 N N . ASN A 1 205 ? 11.514 -16.875 -14.445 1.00 69.38 205 ASN A N 1
ATOM 1650 C CA . ASN A 1 205 ? 12.922 -16.487 -14.335 1.00 69.38 205 ASN A CA 1
ATOM 1651 C C . ASN A 1 205 ? 13.344 -15.491 -15.432 1.00 69.38 205 ASN A C 1
ATOM 1653 O O . ASN A 1 205 ? 14.214 -14.660 -15.194 1.00 69.38 205 ASN A O 1
ATOM 1657 N N . GLN A 1 206 ? 12.732 -15.546 -16.624 1.00 87.88 206 GLN A N 1
ATOM 1658 C CA . GLN A 1 206 ? 13.047 -14.613 -17.715 1.00 87.88 206 GLN A CA 1
ATOM 1659 C C . GLN A 1 206 ? 12.510 -13.208 -17.436 1.00 87.88 206 GLN A C 1
ATOM 1661 O O . GLN A 1 206 ? 13.225 -12.237 -17.660 1.00 87.88 206 GLN A O 1
ATOM 1666 N N . ASP A 1 207 ? 11.286 -13.098 -16.910 1.00 93.19 207 ASP A N 1
ATOM 1667 C CA . ASP A 1 207 ? 10.725 -11.803 -16.517 1.00 93.19 207 ASP A CA 1
ATOM 1668 C C . ASP A 1 207 ? 11.520 -11.199 -15.354 1.00 93.19 207 ASP A C 1
ATOM 1670 O O . ASP A 1 207 ? 11.843 -10.016 -15.399 1.00 93.19 207 ASP A O 1
ATOM 1674 N N . GLU A 1 208 ? 11.862 -11.986 -14.324 1.00 93.12 208 GLU A N 1
ATOM 1675 C CA . GLU A 1 208 ? 12.692 -11.480 -13.223 1.00 93.12 208 GLU A CA 1
ATOM 1676 C C . GLU A 1 208 ? 14.038 -10.977 -13.749 1.00 93.12 208 GLU A C 1
ATOM 1678 O O . GLU A 1 208 ? 14.437 -9.853 -13.435 1.00 93.12 208 GLU A O 1
ATOM 1683 N N . GLN A 1 209 ? 14.717 -11.782 -14.573 1.00 93.50 209 GLN A N 1
ATOM 1684 C CA . GLN A 1 209 ? 16.014 -11.423 -15.131 1.00 93.50 209 GLN A CA 1
ATOM 1685 C C . GLN A 1 209 ? 15.920 -10.163 -15.994 1.00 93.50 209 GLN A C 1
ATOM 1687 O O . GLN A 1 209 ? 16.672 -9.222 -15.763 1.00 93.50 209 GLN A O 1
ATOM 1692 N N . ALA A 1 210 ? 14.954 -10.082 -16.911 1.00 95.31 210 ALA A N 1
ATOM 1693 C CA . ALA A 1 210 ? 14.756 -8.904 -17.750 1.00 95.31 210 ALA A CA 1
ATOM 1694 C C . ALA A 1 210 ? 14.415 -7.651 -16.921 1.00 95.31 210 ALA A C 1
ATOM 1696 O O . ALA A 1 210 ? 14.922 -6.562 -17.198 1.00 95.31 210 ALA A O 1
ATOM 1697 N N . PHE A 1 211 ? 13.621 -7.785 -15.852 1.00 97.00 211 PHE A N 1
ATOM 1698 C CA . PHE A 1 211 ? 13.320 -6.670 -14.950 1.00 97.00 211 PHE A CA 1
ATOM 1699 C C . PHE A 1 211 ? 14.558 -6.225 -14.157 1.00 97.00 211 PHE A C 1
ATOM 1701 O O . PHE A 1 211 ? 14.771 -5.029 -13.941 1.00 97.00 211 PHE A O 1
ATOM 1708 N N . ARG A 1 212 ? 15.403 -7.175 -13.742 1.00 96.44 212 ARG A N 1
ATOM 1709 C CA . ARG A 1 212 ? 16.673 -6.927 -13.045 1.00 96.44 212 ARG A CA 1
ATOM 1710 C C . ARG A 1 212 ? 17.728 -6.308 -13.959 1.00 96.44 212 ARG A C 1
ATOM 1712 O O . ARG A 1 212 ? 18.454 -5.411 -13.523 1.00 96.44 212 ARG A O 1
ATOM 1719 N N . ASP A 1 213 ? 17.789 -6.728 -15.215 1.00 97.69 213 ASP A N 1
ATOM 1720 C CA . ASP A 1 213 ? 18.665 -6.150 -16.235 1.00 97.69 213 ASP A CA 1
ATOM 1721 C C . ASP A 1 213 ? 18.249 -4.708 -16.531 1.00 97.69 213 ASP A C 1
ATOM 1723 O O . ASP A 1 213 ? 19.083 -3.797 -16.486 1.00 97.69 213 ASP A O 1
ATOM 1727 N N . ALA A 1 214 ? 16.944 -4.468 -16.694 1.00 98.38 214 ALA A N 1
ATOM 1728 C CA . ALA A 1 214 ? 16.398 -3.124 -16.809 1.00 98.38 214 ALA A CA 1
ATOM 1729 C C . ALA A 1 214 ? 16.763 -2.261 -15.590 1.00 98.38 214 ALA A C 1
ATOM 1731 O O . ALA A 1 214 ? 17.306 -1.166 -15.746 1.00 98.38 214 ALA A O 1
ATOM 1732 N N . TRP A 1 215 ? 16.553 -2.758 -14.366 1.00 98.31 215 TRP A N 1
ATOM 1733 C CA . TRP A 1 215 ? 16.956 -2.047 -13.148 1.00 98.31 215 TRP A CA 1
A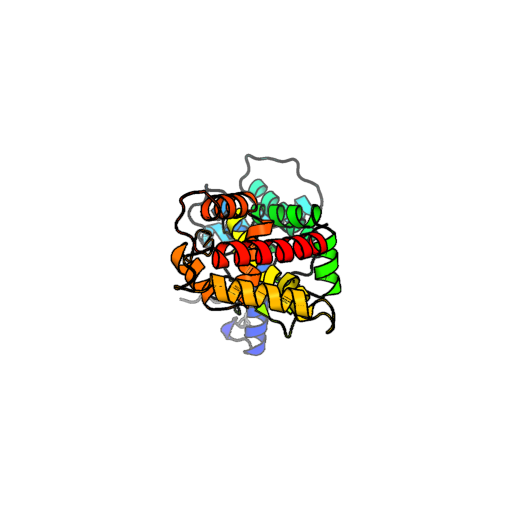TOM 1734 C C . TRP A 1 215 ? 18.457 -1.735 -13.121 1.00 98.31 215 TRP A C 1
ATOM 1736 O O . TRP A 1 215 ? 18.842 -0.625 -12.759 1.00 98.31 215 TRP A O 1
ATOM 1746 N N . THR A 1 216 ? 19.308 -2.666 -13.555 1.00 98.31 216 THR A N 1
ATOM 1747 C CA . THR A 1 216 ? 20.769 -2.485 -13.609 1.00 98.31 216 THR A CA 1
ATOM 1748 C C . THR A 1 216 ? 21.172 -1.329 -14.524 1.00 98.31 216 THR A C 1
ATOM 1750 O O . THR A 1 216 ? 22.112 -0.594 -14.213 1.00 98.31 216 THR A O 1
ATOM 1753 N N . VAL A 1 217 ? 20.449 -1.117 -15.625 1.00 98.50 217 VAL A N 1
ATOM 1754 C CA . VAL A 1 217 ? 20.630 0.059 -16.487 1.00 98.50 217 VAL A CA 1
ATOM 1755 C C . VAL A 1 217 ? 20.071 1.318 -15.820 1.00 98.50 217 VAL A C 1
ATOM 1757 O O . VAL A 1 217 ? 20.760 2.336 -15.739 1.00 98.50 217 VAL A O 1
ATOM 1760 N N . LEU A 1 218 ? 18.843 1.256 -15.303 1.00 98.19 218 LEU A N 1
ATOM 1761 C CA . LEU A 1 218 ? 18.120 2.421 -14.783 1.00 98.19 218 LEU A CA 1
ATOM 1762 C C . LEU A 1 218 ? 18.702 2.984 -13.479 1.00 98.19 218 LEU A C 1
ATOM 1764 O O . LEU A 1 218 ? 18.593 4.185 -13.233 1.00 98.19 218 LEU A O 1
ATOM 1768 N N . ARG A 1 219 ? 19.348 2.149 -12.656 1.00 97.94 219 ARG A N 1
ATOM 1769 C CA . ARG A 1 219 ? 19.977 2.562 -11.390 1.00 97.94 219 ARG A CA 1
ATOM 1770 C C . ARG A 1 219 ? 21.285 3.333 -11.568 1.00 97.94 219 ARG A C 1
ATOM 1772 O O . ARG A 1 219 ? 21.769 3.935 -10.607 1.00 97.94 219 ARG A O 1
ATOM 1779 N N . ARG A 1 220 ? 21.882 3.310 -12.767 1.00 97.44 220 ARG A N 1
ATOM 1780 C CA . ARG A 1 220 ? 23.131 4.029 -13.064 1.00 97.44 220 ARG A CA 1
ATOM 1781 C C . ARG A 1 220 ? 22.975 5.517 -12.754 1.00 97.44 220 ARG A C 1
ATOM 1783 O O . ARG A 1 220 ? 21.873 6.063 -12.794 1.00 97.44 220 ARG A O 1
ATOM 1790 N N . ASN A 1 221 ? 24.090 6.175 -12.444 1.00 95.12 221 ASN A N 1
ATOM 1791 C CA . ASN A 1 221 ? 24.120 7.597 -12.089 1.00 95.12 221 ASN A CA 1
ATOM 1792 C C . ASN A 1 221 ? 23.097 7.942 -10.988 1.00 95.12 221 ASN A C 1
ATOM 1794 O O . ASN A 1 221 ? 22.347 8.910 -11.099 1.00 95.12 221 ASN A O 1
ATOM 1798 N N . ASN A 1 222 ? 23.037 7.109 -9.941 1.00 94.00 222 ASN A N 1
ATOM 1799 C CA . ASN A 1 222 ? 22.139 7.263 -8.790 1.00 94.00 222 ASN A CA 1
ATOM 1800 C C . ASN A 1 222 ? 20.648 7.355 -9.157 1.00 94.00 222 ASN A C 1
ATOM 1802 O O . ASN A 1 222 ? 19.883 8.067 -8.504 1.00 94.00 222 ASN A O 1
ATOM 1806 N N . GLY A 1 223 ? 20.232 6.644 -10.208 1.00 95.56 223 GLY A N 1
ATOM 1807 C CA . GLY A 1 223 ? 18.832 6.583 -10.608 1.00 95.56 223 GLY A CA 1
ATOM 1808 C C . GLY A 1 223 ? 18.319 7.832 -11.313 1.00 95.56 223 GLY A C 1
ATOM 1809 O O . GLY A 1 223 ? 17.113 8.054 -11.308 1.00 95.56 223 GLY A O 1
ATOM 1810 N N . GLN A 1 224 ? 19.178 8.657 -11.924 1.00 95.44 224 GLN A N 1
ATOM 1811 C CA . GLN A 1 224 ? 18.752 9.901 -12.590 1.00 95.44 224 GLN A CA 1
ATOM 1812 C C . GLN A 1 224 ? 17.650 9.708 -13.653 1.00 95.44 224 GLN A C 1
ATOM 1814 O O . GLN A 1 224 ? 16.927 10.648 -13.970 1.00 95.44 224 GLN A O 1
ATOM 1819 N N . TYR A 1 225 ? 17.517 8.495 -14.202 1.00 95.06 225 TYR A N 1
ATOM 1820 C CA . TYR A 1 225 ? 16.506 8.137 -15.202 1.00 95.06 225 TYR A CA 1
ATOM 1821 C C . TYR A 1 225 ? 15.240 7.502 -14.609 1.00 95.06 225 TYR A C 1
ATOM 1823 O O . TYR A 1 225 ? 14.293 7.212 -15.346 1.00 95.06 225 TYR A O 1
ATOM 1831 N N . LEU A 1 226 ? 15.212 7.272 -13.295 1.00 96.69 226 LEU A N 1
ATOM 1832 C CA . LEU A 1 226 ? 14.043 6.784 -12.574 1.00 96.69 226 LEU A CA 1
ATOM 1833 C C . LEU A 1 226 ? 13.032 7.922 -12.375 1.00 96.69 226 LEU A C 1
ATOM 1835 O O . LEU A 1 226 ? 13.406 9.092 -12.297 1.00 96.69 226 LEU A O 1
ATOM 1839 N N . LEU A 1 227 ? 11.741 7.588 -12.285 1.00 93.88 227 LEU A N 1
ATOM 1840 C CA . LEU A 1 227 ? 10.675 8.590 -12.172 1.00 93.88 227 LEU A CA 1
ATOM 1841 C C . LEU A 1 227 ? 10.856 9.473 -10.924 1.00 93.88 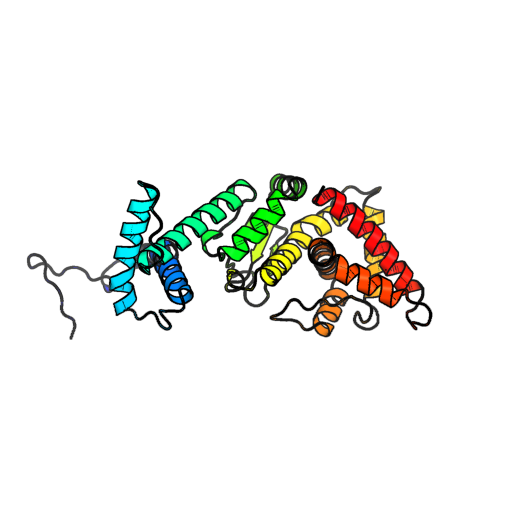227 LEU A C 1
ATOM 1843 O O . LEU A 1 227 ? 10.796 10.696 -11.024 1.00 93.88 227 LEU A O 1
ATOM 1847 N N . GLY A 1 228 ? 11.100 8.855 -9.761 1.00 89.94 228 GLY A N 1
ATOM 1848 C CA . GLY A 1 228 ? 11.206 9.562 -8.480 1.00 89.94 228 GLY A CA 1
ATOM 1849 C C . GLY A 1 228 ? 9.945 10.358 -8.145 1.00 89.94 228 GLY A C 1
ATOM 1850 O O . GLY A 1 228 ? 10.006 11.580 -8.043 1.00 89.94 228 GLY A O 1
ATOM 1851 N N . LEU A 1 229 ? 8.792 9.691 -8.040 1.00 86.69 229 LEU A N 1
ATOM 1852 C CA . LEU A 1 229 ? 7.530 10.376 -7.772 1.00 86.69 229 LEU A CA 1
ATOM 1853 C C . LEU A 1 229 ? 7.533 11.000 -6.370 1.00 86.69 229 LEU A C 1
ATOM 1855 O O . LEU A 1 229 ? 7.899 10.349 -5.393 1.00 86.69 229 LEU A O 1
ATOM 1859 N N . ASP A 1 230 ? 7.070 12.245 -6.270 1.00 81.75 230 ASP A N 1
ATOM 1860 C CA . ASP A 1 230 ? 6.809 12.875 -4.980 1.00 81.75 230 ASP A CA 1
ATOM 1861 C C . ASP A 1 230 ? 5.572 12.238 -4.321 1.00 81.75 230 ASP A C 1
ATOM 1863 O O . ASP A 1 230 ? 4.456 12.267 -4.861 1.00 81.75 230 ASP A O 1
ATOM 1867 N N . LEU A 1 231 ? 5.785 11.638 -3.149 1.00 74.44 231 LEU A N 1
ATOM 1868 C CA . LEU A 1 231 ? 4.744 11.015 -2.331 1.00 74.44 231 LEU A CA 1
ATOM 1869 C C . LEU A 1 231 ? 4.296 11.908 -1.162 1.00 74.44 231 LEU A C 1
ATOM 1871 O O . LEU A 1 231 ? 3.522 11.465 -0.321 1.00 74.44 231 LEU A O 1
ATOM 1875 N N . GLY A 1 232 ? 4.728 13.169 -1.113 1.00 73.69 232 GLY A N 1
ATOM 1876 C CA . GLY A 1 232 ? 4.408 14.108 -0.047 1.00 73.69 232 GLY A CA 1
ATOM 1877 C C . GLY A 1 232 ? 5.406 14.031 1.106 1.00 73.69 232 GLY A C 1
ATOM 1878 O O . GLY A 1 232 ? 6.591 14.298 0.928 1.00 73.69 232 GLY A O 1
ATOM 1879 N N . ARG A 1 233 ? 4.932 13.736 2.323 1.00 69.12 233 ARG A N 1
ATOM 1880 C CA . ARG A 1 233 ? 5.789 13.751 3.517 1.00 69.12 233 ARG A CA 1
ATOM 1881 C C . ARG A 1 233 ? 6.828 12.626 3.427 1.00 69.12 233 ARG A C 1
ATOM 1883 O O . ARG A 1 233 ? 6.470 11.458 3.313 1.00 69.12 233 ARG A O 1
ATOM 1890 N N . GLY A 1 234 ? 8.111 12.983 3.476 1.00 74.69 234 GLY A N 1
ATOM 1891 C CA . GLY A 1 234 ? 9.228 12.042 3.401 1.00 74.69 234 GLY A CA 1
ATOM 1892 C C . GLY A 1 234 ? 10.214 12.411 2.297 1.00 74.69 234 GLY A C 1
ATOM 1893 O O . GLY A 1 234 ? 10.630 13.563 2.196 1.00 74.69 234 GLY A O 1
ATOM 1894 N N . ARG A 1 235 ? 10.599 11.411 1.497 1.00 82.12 235 ARG A N 1
ATOM 1895 C CA . ARG A 1 235 ? 11.642 11.534 0.470 1.00 82.12 235 ARG A CA 1
ATOM 1896 C C . ARG A 1 235 ? 11.204 12.427 -0.690 1.00 82.12 235 ARG A C 1
ATOM 1898 O O . ARG A 1 235 ? 10.184 12.151 -1.324 1.00 82.12 235 ARG A O 1
ATOM 1905 N N . GLN A 1 236 ? 12.031 13.416 -1.011 1.00 88.81 236 GLN A N 1
AT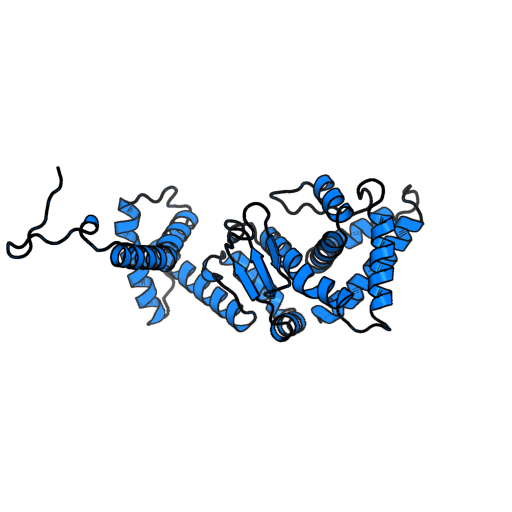OM 1906 C CA . GLN A 1 236 ? 11.918 14.227 -2.223 1.00 88.81 236 GLN A CA 1
ATOM 1907 C C . GLN A 1 236 ? 12.176 13.382 -3.486 1.00 88.81 236 GLN A C 1
ATOM 1909 O O . GLN A 1 236 ? 12.779 12.308 -3.391 1.00 88.81 236 GLN A O 1
ATOM 1914 N N . PRO A 1 237 ? 11.788 13.852 -4.689 1.00 92.06 237 PRO A N 1
ATOM 1915 C CA . PRO A 1 237 ? 12.006 13.128 -5.944 1.00 92.06 237 PRO A CA 1
ATOM 1916 C C . PRO A 1 237 ? 13.418 12.555 -6.143 1.00 92.06 237 PRO A C 1
ATOM 1918 O O . PRO A 1 237 ? 13.564 11.394 -6.524 1.00 92.06 237 PRO A O 1
ATOM 1921 N N . ASP A 1 238 ? 14.468 13.325 -5.840 1.00 93.19 238 ASP A N 1
ATOM 1922 C CA . ASP A 1 238 ? 15.859 12.858 -5.953 1.00 93.19 238 ASP A CA 1
ATOM 1923 C C . ASP A 1 238 ? 16.205 11.751 -4.953 1.00 93.19 238 ASP A C 1
ATOM 1925 O O . ASP A 1 238 ? 16.910 10.797 -5.280 1.00 93.19 238 ASP A O 1
ATOM 1929 N N . GLU A 1 239 ? 15.692 11.846 -3.731 1.00 92.62 239 GLU A N 1
ATOM 1930 C CA . GLU A 1 239 ? 15.888 10.828 -2.701 1.00 92.62 239 GLU A CA 1
ATOM 1931 C C . GLU A 1 239 ? 15.116 9.550 -3.040 1.00 92.62 239 GLU A C 1
ATOM 1933 O O . GLU A 1 239 ? 15.618 8.453 -2.810 1.00 92.62 239 GLU A O 1
ATOM 1938 N N . ARG A 1 240 ? 13.933 9.673 -3.655 1.00 92.00 240 ARG A N 1
ATOM 1939 C CA . ARG A 1 240 ? 13.154 8.541 -4.185 1.00 92.00 240 ARG A CA 1
ATOM 1940 C C . ARG A 1 240 ? 13.867 7.849 -5.342 1.00 92.00 240 ARG A C 1
ATOM 1942 O O . ARG A 1 240 ? 13.890 6.622 -5.384 1.00 92.00 240 ARG A O 1
ATOM 1949 N N . ARG A 1 241 ? 14.492 8.604 -6.253 1.00 95.62 241 ARG A N 1
ATOM 1950 C CA . ARG A 1 241 ? 15.344 8.028 -7.310 1.00 95.62 241 ARG A CA 1
ATOM 1951 C C . ARG A 1 241 ? 16.497 7.226 -6.717 1.00 95.62 241 ARG A C 1
ATOM 1953 O O . ARG A 1 241 ? 16.698 6.080 -7.106 1.00 95.62 241 ARG A O 1
ATOM 1960 N N . LYS A 1 242 ? 17.209 7.797 -5.740 1.00 96.00 242 LYS A N 1
ATOM 1961 C CA . LYS A 1 242 ? 18.301 7.108 -5.033 1.00 96.00 242 LYS A CA 1
ATOM 1962 C C . LYS A 1 242 ? 17.814 5.855 -4.311 1.00 96.00 242 LYS A C 1
ATOM 1964 O O . LYS A 1 242 ? 18.481 4.832 -4.375 1.00 96.00 242 LYS A O 1
ATOM 1969 N N . TYR A 1 243 ? 16.649 5.930 -3.672 1.00 93.88 243 TYR A N 1
ATOM 1970 C CA . TYR A 1 243 ? 16.012 4.803 -2.998 1.00 93.88 243 TYR A CA 1
ATOM 1971 C C . TYR A 1 243 ? 15.731 3.646 -3.969 1.00 93.88 243 TYR A C 1
ATOM 1973 O O . TYR A 1 243 ? 16.230 2.543 -3.768 1.00 93.88 243 TYR A O 1
ATOM 1981 N N . GLN A 1 244 ? 15.064 3.927 -5.092 1.00 95.81 244 GLN A N 1
ATOM 1982 C CA . GLN A 1 244 ? 14.802 2.943 -6.151 1.00 95.81 244 GLN A CA 1
ATOM 1983 C C . GLN A 1 244 ? 16.089 2.408 -6.809 1.00 95.81 244 GLN A C 1
ATOM 1985 O O . GLN A 1 244 ? 16.155 1.255 -7.226 1.00 95.81 244 GLN A O 1
ATOM 1990 N N . ALA A 1 245 ? 17.131 3.232 -6.928 1.00 97.31 245 ALA A N 1
ATOM 1991 C CA . ALA A 1 245 ? 18.421 2.814 -7.480 1.00 97.31 245 ALA A CA 1
ATOM 1992 C C . ALA A 1 245 ? 19.260 1.970 -6.502 1.00 97.31 245 ALA A C 1
ATOM 1994 O O . ALA A 1 245 ? 20.161 1.235 -6.928 1.00 97.31 245 ALA A O 1
ATOM 1995 N N . GLY A 1 246 ? 19.003 2.107 -5.200 1.00 97.06 246 GLY A N 1
ATOM 1996 C CA . GLY A 1 246 ? 19.736 1.434 -4.135 1.00 97.06 246 GLY A CA 1
ATOM 1997 C C . GLY A 1 246 ? 19.404 -0.049 -4.039 1.00 97.06 246 GLY A C 1
ATOM 1998 O O . GLY A 1 246 ? 20.317 -0.858 -3.885 1.00 97.06 246 GLY A O 1
ATOM 1999 N N . ASP A 1 247 ? 18.129 -0.399 -4.207 1.00 96.94 247 ASP A N 1
ATOM 2000 C CA . ASP A 1 247 ? 17.619 -1.752 -3.992 1.00 96.94 247 ASP A CA 1
ATOM 2001 C C . ASP A 1 247 ? 16.615 -2.154 -5.088 1.00 96.94 247 ASP A C 1
ATOM 2003 O O . ASP A 1 247 ? 15.697 -1.411 -5.440 1.00 96.94 247 ASP A O 1
ATOM 2007 N N . PHE A 1 248 ? 16.801 -3.354 -5.640 1.00 96.75 248 PHE A N 1
ATOM 2008 C CA . PHE A 1 248 ? 15.921 -3.933 -6.652 1.00 96.75 248 PHE A CA 1
ATOM 2009 C C . PHE A 1 248 ? 14.506 -4.187 -6.117 1.00 96.75 248 PHE A C 1
ATOM 2011 O O . PHE A 1 248 ? 13.530 -4.028 -6.850 1.00 96.75 248 PHE A O 1
ATOM 2018 N N . MET A 1 249 ? 14.384 -4.564 -4.845 1.00 96.25 249 MET A N 1
ATOM 2019 C CA . MET A 1 249 ? 13.095 -4.816 -4.202 1.00 96.25 249 MET A CA 1
ATO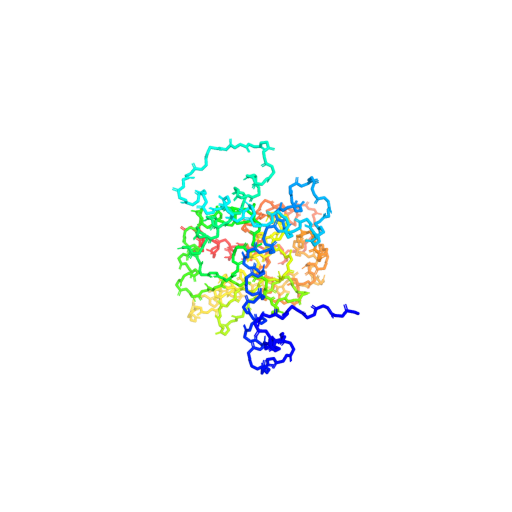M 2020 C C . MET A 1 249 ? 12.281 -3.523 -4.119 1.00 96.25 249 MET A C 1
ATOM 2022 O O . MET A 1 249 ? 11.097 -3.499 -4.459 1.00 96.25 249 MET A O 1
ATOM 2026 N N . GLU A 1 250 ? 12.944 -2.417 -3.787 1.00 96.38 250 GLU A N 1
ATOM 2027 C CA . GLU A 1 250 ? 12.339 -1.084 -3.758 1.00 96.38 250 GLU A CA 1
ATOM 2028 C C . GLU A 1 250 ? 11.964 -0.593 -5.152 1.00 96.38 250 GLU A C 1
ATOM 2030 O O . GLU A 1 250 ? 10.888 -0.027 -5.350 1.00 96.38 250 GLU A O 1
ATOM 2035 N N . PHE A 1 251 ? 12.800 -0.873 -6.155 1.00 97.38 251 PHE A N 1
ATOM 2036 C CA . PHE A 1 251 ? 12.444 -0.635 -7.551 1.00 97.38 251 PHE A CA 1
ATOM 2037 C C . PHE A 1 251 ? 11.166 -1.388 -7.955 1.00 97.38 251 PHE A C 1
ATOM 2039 O O . PHE A 1 251 ? 10.310 -0.805 -8.625 1.00 97.38 251 PHE A O 1
ATOM 2046 N N . CYS A 1 252 ? 10.997 -2.644 -7.527 1.00 97.00 252 CYS A N 1
ATOM 2047 C CA . CYS A 1 252 ? 9.786 -3.418 -7.801 1.00 97.00 252 CYS A CA 1
ATOM 2048 C C . CYS A 1 252 ? 8.543 -2.773 -7.173 1.00 97.00 252 CYS A C 1
ATOM 2050 O O . CYS A 1 252 ? 7.561 -2.513 -7.874 1.00 97.00 252 CYS A O 1
ATOM 2052 N N . ALA A 1 253 ? 8.589 -2.490 -5.870 1.00 96.69 253 ALA A N 1
ATOM 2053 C CA . ALA A 1 253 ? 7.460 -1.928 -5.134 1.00 96.69 253 ALA A CA 1
ATOM 2054 C C . ALA A 1 253 ? 7.073 -0.521 -5.610 1.00 96.69 253 ALA A C 1
ATOM 2056 O O . ALA A 1 253 ? 5.894 -0.244 -5.839 1.00 96.69 253 ALA A O 1
ATOM 2057 N N . GLU A 1 254 ? 8.053 0.361 -5.820 1.00 96.19 254 GLU A N 1
ATOM 2058 C CA . GLU A 1 254 ? 7.827 1.724 -6.311 1.00 96.19 254 GLU A CA 1
ATOM 2059 C C . GLU A 1 254 ? 7.193 1.719 -7.706 1.00 96.19 254 GLU A C 1
ATOM 2061 O O . GLU A 1 254 ? 6.192 2.397 -7.932 1.00 96.19 254 GLU A O 1
ATOM 2066 N N . ASN A 1 255 ? 7.704 0.915 -8.646 1.00 96.88 255 ASN A N 1
ATOM 2067 C CA . ASN A 1 255 ? 7.131 0.874 -9.993 1.00 96.88 255 ASN A CA 1
ATOM 2068 C C . ASN A 1 255 ? 5.732 0.257 -10.019 1.00 96.88 255 ASN A C 1
ATOM 2070 O O . ASN A 1 255 ? 4.864 0.791 -10.714 1.00 96.88 255 ASN A O 1
ATOM 2074 N N . PHE A 1 256 ? 5.469 -0.791 -9.231 1.00 97.56 256 PHE A N 1
ATOM 2075 C CA . PHE A 1 256 ? 4.110 -1.310 -9.056 1.00 97.56 256 PHE A CA 1
ATOM 2076 C C . PHE A 1 256 ? 3.161 -0.212 -8.569 1.00 97.56 256 PHE A C 1
ATOM 2078 O O . PHE A 1 256 ? 2.169 0.099 -9.231 1.00 97.56 256 PHE A O 1
ATOM 2085 N N . MET A 1 257 ? 3.512 0.459 -7.476 1.00 96.50 257 MET A N 1
ATOM 2086 C CA . MET A 1 257 ? 2.720 1.548 -6.913 1.00 96.50 257 MET A CA 1
ATOM 2087 C C . MET A 1 257 ? 2.511 2.704 -7.907 1.00 96.50 257 MET A C 1
ATOM 2089 O O . MET A 1 257 ? 1.376 3.172 -8.058 1.00 96.50 257 MET A O 1
ATOM 2093 N N . HIS A 1 258 ? 3.539 3.120 -8.657 1.00 95.00 258 HIS A N 1
ATOM 2094 C CA . HIS A 1 258 ? 3.407 4.133 -9.711 1.00 95.00 258 HIS A CA 1
ATOM 2095 C C . HIS A 1 258 ? 2.441 3.701 -10.807 1.00 95.00 258 HIS A C 1
ATOM 2097 O O . HIS A 1 258 ? 1.603 4.494 -11.242 1.00 95.00 258 HIS A O 1
ATOM 2103 N N . ARG A 1 259 ? 2.544 2.453 -11.272 1.00 95.88 259 ARG A N 1
ATOM 2104 C CA . ARG A 1 259 ? 1.695 1.964 -12.356 1.00 95.88 259 ARG A CA 1
ATOM 2105 C C . ARG A 1 259 ? 0.231 1.919 -11.949 1.00 95.88 259 ARG A C 1
ATOM 2107 O O . ARG A 1 259 ? -0.625 2.242 -12.769 1.00 95.88 259 ARG A O 1
ATOM 2114 N N . VAL A 1 260 ? -0.042 1.572 -10.696 1.00 95.94 260 VAL A N 1
ATOM 2115 C CA . VAL A 1 260 ? -1.401 1.474 -10.161 1.00 95.94 260 VAL A CA 1
ATOM 2116 C C . VAL A 1 260 ? -1.997 2.851 -9.852 1.00 95.94 260 VAL A C 1
ATOM 2118 O O . VAL A 1 260 ? -3.133 3.129 -10.225 1.00 95.94 260 VAL A O 1
ATOM 2121 N N . THR A 1 261 ? -1.241 3.738 -9.203 1.00 94.31 261 THR A N 1
ATOM 2122 C CA . THR A 1 261 ? -1.777 5.004 -8.656 1.00 94.31 261 THR A CA 1
ATOM 2123 C C . THR A 1 261 ? -1.499 6.240 -9.505 1.00 94.31 261 THR A C 1
ATOM 2125 O O . THR A 1 261 ? -2.153 7.271 -9.340 1.00 94.31 261 THR A O 1
ATOM 2128 N N . ALA A 1 262 ? -0.517 6.175 -10.400 1.00 93.12 262 ALA A N 1
ATOM 2129 C CA . ALA A 1 262 ? -0.062 7.305 -11.198 1.00 93.12 262 ALA A CA 1
ATOM 2130 C C . ALA A 1 262 ? 0.307 6.912 -12.646 1.00 93.12 262 ALA A C 1
ATOM 2132 O O . ALA A 1 262 ? 1.318 7.401 -13.168 1.00 93.12 262 ALA A O 1
ATOM 2133 N N . PRO A 1 263 ? -0.508 6.097 -13.354 1.00 94.50 263 PRO A N 1
ATOM 2134 C CA . PRO A 1 263 ? -0.166 5.625 -14.697 1.00 94.50 263 PRO A CA 1
ATOM 2135 C C . PRO A 1 263 ? 0.065 6.775 -15.686 1.00 94.50 263 PRO A C 1
ATOM 2137 O O . PRO A 1 263 ? 0.944 6.684 -16.536 1.00 94.50 263 PRO A O 1
ATOM 2140 N N . GLY A 1 264 ? -0.668 7.888 -15.552 1.00 95.12 264 GLY A N 1
ATOM 2141 C CA . GLY A 1 264 ? -0.478 9.075 -16.391 1.00 95.12 264 GLY A CA 1
ATOM 2142 C C . GLY A 1 264 ? 0.877 9.764 -16.189 1.00 95.12 264 GLY A C 1
ATOM 2143 O O . GLY A 1 264 ? 1.481 10.210 -17.163 1.00 95.12 264 GLY A O 1
ATOM 2144 N N . LEU A 1 265 ? 1.389 9.816 -14.953 1.00 93.69 265 LEU A N 1
ATOM 2145 C CA . LEU A 1 265 ? 2.703 10.404 -14.662 1.00 93.69 265 LEU A CA 1
ATOM 2146 C C . LEU A 1 265 ? 3.834 9.499 -15.147 1.00 93.69 265 LEU A C 1
ATOM 2148 O O . LEU A 1 265 ? 4.780 9.994 -15.756 1.00 93.69 265 LEU A O 1
ATOM 2152 N N . LEU A 1 266 ? 3.697 8.184 -14.956 1.00 94.69 266 LEU A N 1
ATOM 2153 C CA . LEU A 1 266 ? 4.636 7.210 -15.504 1.00 94.69 266 LEU A CA 1
ATOM 2154 C C . LEU A 1 266 ? 4.673 7.291 -17.037 1.00 94.69 266 LEU A C 1
ATOM 2156 O O . LEU A 1 266 ? 5.743 7.446 -17.616 1.00 94.69 266 LEU A O 1
ATOM 2160 N N . ASN A 1 267 ? 3.515 7.314 -17.702 1.00 94.88 267 ASN A N 1
ATOM 2161 C CA . ASN A 1 267 ? 3.445 7.468 -19.156 1.00 94.88 267 ASN A CA 1
ATOM 2162 C C . ASN A 1 267 ? 4.070 8.793 -19.625 1.00 94.88 267 ASN A C 1
ATOM 2164 O O . ASN A 1 267 ? 4.822 8.808 -20.597 1.00 94.88 267 ASN A O 1
ATOM 2168 N N . LYS A 1 268 ? 3.815 9.906 -18.924 1.00 95.94 268 LYS A N 1
ATOM 2169 C CA . LYS A 1 268 ? 4.421 11.209 -19.242 1.00 95.94 268 LYS A CA 1
ATOM 2170 C C . LYS A 1 268 ? 5.946 11.183 -19.104 1.00 95.94 268 LYS A C 1
ATOM 2172 O O . LYS A 1 268 ? 6.641 11.765 -19.938 1.00 95.94 268 LYS A O 1
ATOM 2177 N N . HIS A 1 269 ? 6.475 10.504 -18.088 1.00 94.94 269 HIS A N 1
ATOM 2178 C CA . HIS A 1 269 ? 7.915 10.280 -17.936 1.00 94.94 269 HIS A CA 1
ATOM 2179 C C . HIS A 1 269 ? 8.481 9.482 -19.108 1.00 94.94 269 HIS A C 1
ATOM 2181 O O . HIS A 1 269 ? 9.423 9.939 -19.752 1.00 94.94 269 HIS A O 1
ATOM 2187 N N . LEU A 1 270 ? 7.835 8.373 -19.477 1.00 94.88 270 LEU A N 1
ATOM 2188 C CA . LEU A 1 270 ? 8.229 7.553 -20.627 1.00 94.88 270 LEU A CA 1
ATOM 2189 C C . LEU A 1 270 ? 8.198 8.340 -21.946 1.00 94.88 270 LEU A C 1
ATOM 2191 O O . LEU A 1 270 ? 9.106 8.219 -22.764 1.00 94.88 270 LEU A O 1
ATOM 2195 N N . MET A 1 271 ? 7.191 9.188 -22.159 1.00 95.50 271 MET A N 1
ATOM 2196 C CA . MET A 1 271 ? 7.143 10.084 -23.321 1.00 95.50 271 MET A CA 1
ATOM 2197 C C . MET A 1 271 ? 8.289 11.101 -23.303 1.00 95.50 271 MET A C 1
ATOM 2199 O O . MET A 1 271 ? 8.856 11.414 -24.347 1.00 95.50 271 MET A O 1
ATOM 2203 N N . THR A 1 272 ? 8.647 11.607 -22.122 1.00 95.06 272 THR A N 1
ATOM 2204 C CA . THR A 1 272 ? 9.710 12.604 -21.955 1.00 95.06 272 THR A CA 1
ATOM 2205 C C . THR A 1 272 ? 11.077 12.003 -22.267 1.00 95.06 272 THR A C 1
ATOM 2207 O O . THR A 1 272 ? 11.819 12.574 -23.067 1.00 95.06 272 THR A O 1
ATOM 2210 N N . ILE A 1 273 ? 11.399 10.830 -21.712 1.00 93.81 273 ILE A N 1
ATOM 2211 C CA . ILE A 1 273 ? 12.664 10.139 -22.011 1.00 93.81 273 ILE A CA 1
ATOM 2212 C C . ILE A 1 273 ? 12.745 9.713 -23.480 1.00 93.81 273 ILE A C 1
ATOM 2214 O O . ILE A 1 273 ? 13.834 9.705 -24.042 1.00 93.81 273 ILE A O 1
ATOM 2218 N N . ASN A 1 274 ? 11.605 9.417 -24.117 1.00 92.75 274 ASN A N 1
ATOM 2219 C CA . ASN A 1 274 ? 11.561 8.997 -25.515 1.00 92.75 274 ASN A CA 1
ATOM 2220 C C . ASN A 1 274 ? 11.510 10.158 -26.521 1.00 92.75 274 ASN A C 1
ATOM 2222 O O . ASN A 1 274 ? 11.666 9.928 -27.722 1.00 92.75 274 ASN A O 1
ATOM 2226 N N . LYS A 1 275 ? 11.340 11.405 -26.066 1.00 94.44 275 LYS A N 1
ATOM 2227 C CA . LYS A 1 275 ? 11.206 12.569 -26.949 1.00 94.44 275 LYS A CA 1
ATOM 2228 C C . LYS A 1 275 ? 12.433 12.714 -27.876 1.00 94.44 275 LYS A C 1
ATOM 2230 O O . LYS A 1 275 ? 13.570 12.624 -27.392 1.00 94.44 275 LYS A O 1
ATOM 2235 N N . PRO A 1 276 ? 12.235 12.961 -29.188 1.00 90.50 276 PRO A N 1
ATOM 2236 C CA . PRO A 1 276 ? 13.329 13.296 -30.097 1.00 90.50 276 PRO A CA 1
ATOM 2237 C C . PRO A 1 276 ? 14.130 14.499 -29.585 1.00 90.50 276 PRO A C 1
ATOM 2239 O O . PRO A 1 276 ? 13.552 15.463 -29.081 1.00 90.50 276 PRO A O 1
ATOM 2242 N N . GLY A 1 277 ? 15.458 14.426 -29.684 1.00 89.38 277 GLY A N 1
ATOM 2243 C CA . GLY A 1 277 ? 16.367 15.466 -29.190 1.00 89.38 277 GLY A CA 1
ATOM 2244 C C . GLY A 1 277 ? 16.662 15.419 -27.686 1.00 89.38 277 GLY A C 1
ATOM 2245 O O . GLY A 1 277 ? 17.483 16.197 -27.216 1.00 89.38 277 GLY A O 1
ATOM 2246 N N . ASN A 1 278 ? 16.047 14.511 -26.918 1.00 91.56 278 ASN A N 1
ATOM 2247 C CA . ASN A 1 278 ? 16.441 14.298 -25.525 1.00 91.56 278 ASN A CA 1
ATOM 2248 C C . ASN A 1 278 ? 17.717 13.436 -25.454 1.00 91.56 278 ASN A C 1
ATOM 2250 O O . ASN A 1 278 ? 17.750 12.345 -26.026 1.00 91.56 278 ASN A O 1
ATOM 2254 N N . HIS A 1 279 ? 18.745 13.876 -24.722 1.00 93.75 279 HIS A N 1
ATOM 2255 C CA . HIS A 1 279 ? 20.048 13.194 -24.600 1.00 93.75 279 HIS A CA 1
ATOM 2256 C C . HIS A 1 279 ? 20.026 11.962 -23.669 1.00 93.75 279 HIS A C 1
ATOM 2258 O O . HIS A 1 279 ? 21.019 11.633 -23.023 1.00 93.75 279 HIS A O 1
ATOM 2264 N N . VAL A 1 280 ? 18.886 11.271 -23.576 1.00 96.38 280 VAL A N 1
ATOM 2265 C CA . VAL A 1 280 ? 18.761 10.017 -22.824 1.00 96.38 280 VAL A CA 1
ATOM 2266 C C . VAL A 1 280 ? 19.351 8.867 -23.652 1.00 96.38 280 VAL A C 1
ATOM 2268 O O . VAL A 1 280 ? 18.888 8.678 -24.785 1.00 96.38 280 VAL A O 1
ATOM 2271 N N . PRO A 1 281 ? 20.314 8.095 -23.104 1.00 97.12 281 PRO A N 1
ATOM 2272 C CA . PRO A 1 281 ? 20.915 6.940 -23.771 1.00 97.12 281 PRO A CA 1
ATOM 2273 C C . PRO A 1 281 ? 19.887 5.920 -24.279 1.00 97.12 281 PRO A C 1
ATOM 2275 O O . PRO A 1 281 ? 18.820 5.748 -23.688 1.00 97.12 281 PRO A O 1
ATOM 2278 N N . GLN A 1 282 ? 20.208 5.235 -25.379 1.00 96.50 282 GLN A N 1
ATOM 2279 C CA . GLN A 1 282 ? 19.293 4.272 -26.000 1.00 96.50 282 GLN A CA 1
ATOM 2280 C C . GLN A 1 282 ? 19.009 3.069 -25.089 1.00 96.50 282 GLN A C 1
ATOM 2282 O O . GLN A 1 282 ? 17.855 2.679 -24.938 1.00 96.50 282 GLN A O 1
ATOM 2287 N N . ASP A 1 283 ? 20.028 2.552 -24.403 1.00 97.81 283 ASP A N 1
ATOM 2288 C CA . ASP A 1 283 ? 19.890 1.438 -23.461 1.00 97.81 283 ASP A CA 1
ATOM 2289 C C . ASP A 1 283 ? 18.961 1.771 -22.281 1.00 97.81 283 ASP A C 1
ATOM 2291 O O . ASP A 1 283 ? 18.205 0.916 -21.834 1.00 97.81 283 ASP A O 1
ATOM 2295 N N . VAL A 1 284 ? 18.932 3.025 -21.816 1.00 98.00 284 VAL A N 1
ATOM 2296 C CA . VAL A 1 284 ? 17.970 3.502 -20.804 1.00 98.00 284 VAL A CA 1
ATOM 2297 C C . VAL A 1 284 ? 16.533 3.468 -21.327 1.00 98.00 284 VAL A C 1
ATOM 2299 O O . VAL A 1 284 ? 15.609 3.125 -20.586 1.00 98.00 284 VAL A O 1
ATOM 2302 N N . ARG A 1 285 ? 16.320 3.840 -22.595 1.00 97.56 285 ARG A N 1
ATOM 2303 C CA . ARG A 1 285 ? 14.989 3.806 -23.225 1.00 97.56 285 ARG A CA 1
ATOM 2304 C C . ARG A 1 285 ? 14.502 2.369 -23.381 1.00 97.56 285 ARG A C 1
ATOM 2306 O O . ARG A 1 285 ? 13.333 2.097 -23.110 1.00 97.56 285 ARG A O 1
ATOM 2313 N N . ASP A 1 286 ? 15.394 1.473 -23.790 1.00 97.62 286 ASP A N 1
ATOM 2314 C CA . ASP A 1 286 ? 15.102 0.049 -23.944 1.00 97.62 286 ASP A CA 1
ATOM 2315 C C . ASP A 1 286 ? 14.835 -0.606 -22.579 1.00 97.62 286 ASP A C 1
ATOM 2317 O O . ASP A 1 286 ? 13.797 -1.236 -22.409 1.00 97.62 286 ASP A O 1
ATOM 2321 N N . ALA A 1 287 ? 15.645 -0.310 -21.558 1.00 98.31 287 ALA A N 1
ATOM 2322 C CA . ALA A 1 287 ? 15.415 -0.772 -20.188 1.00 98.31 287 ALA A CA 1
ATOM 2323 C C . ALA A 1 287 ? 14.045 -0.341 -19.635 1.00 98.31 287 ALA A C 1
ATOM 2325 O O . ALA A 1 287 ? 13.330 -1.137 -19.028 1.00 98.31 287 ALA A O 1
ATOM 2326 N N . TRP A 1 288 ? 13.633 0.910 -19.865 1.00 98.06 288 TRP A N 1
ATOM 2327 C CA . TRP A 1 288 ? 12.288 1.353 -19.488 1.00 98.06 288 TRP A CA 1
ATOM 2328 C C . TRP A 1 288 ? 11.186 0.626 -20.264 1.00 98.06 288 TRP A C 1
ATOM 2330 O O . TRP A 1 288 ? 10.132 0.349 -19.692 1.00 98.06 288 TRP A O 1
ATOM 2340 N N . ARG A 1 289 ? 11.402 0.314 -21.548 1.00 97.25 289 ARG A N 1
ATOM 2341 C CA . ARG A 1 289 ? 10.448 -0.464 -22.349 1.00 97.25 289 ARG A CA 1
ATOM 2342 C C . ARG A 1 289 ? 10.258 -1.855 -21.748 1.00 97.25 289 ARG A C 1
ATOM 2344 O O . ARG A 1 289 ? 9.117 -2.245 -21.511 1.00 97.25 289 ARG A O 1
ATOM 2351 N N . ASP A 1 290 ? 11.352 -2.543 -21.444 1.00 97.12 290 ASP A N 1
ATOM 2352 C CA . ASP A 1 290 ? 11.330 -3.899 -20.892 1.00 97.12 290 ASP A CA 1
ATOM 2353 C C . ASP A 1 290 ? 10.671 -3.922 -19.509 1.00 97.12 290 ASP A C 1
ATOM 2355 O O . ASP A 1 290 ? 9.750 -4.707 -19.264 1.00 97.12 290 ASP A O 1
ATOM 2359 N N . ALA A 1 291 ? 11.046 -2.978 -18.637 1.00 97.75 291 ALA A N 1
ATOM 2360 C CA . ALA A 1 291 ? 10.429 -2.828 -17.324 1.00 97.75 291 ALA A CA 1
ATOM 2361 C C . ALA A 1 291 ? 8.907 -2.630 -17.427 1.00 97.75 291 ALA A C 1
ATOM 2363 O O . ALA A 1 291 ? 8.143 -3.272 -16.710 1.00 97.75 291 ALA A O 1
ATOM 2364 N N . ILE A 1 292 ? 8.438 -1.775 -18.339 1.00 97.12 292 ILE A N 1
ATOM 2365 C CA . ILE A 1 292 ? 7.005 -1.494 -18.490 1.00 97.12 292 ILE A CA 1
ATOM 2366 C C . ILE A 1 292 ? 6.235 -2.687 -19.049 1.00 97.12 292 ILE A C 1
ATOM 2368 O O . ILE A 1 292 ? 5.119 -2.935 -18.596 1.00 97.12 292 ILE A O 1
ATOM 2372 N N . VAL A 1 293 ? 6.810 -3.443 -19.988 1.00 96.38 293 VAL A N 1
ATOM 2373 C CA . VAL A 1 293 ? 6.180 -4.662 -20.523 1.00 96.38 293 VAL A CA 1
ATOM 2374 C C . VAL A 1 293 ? 5.922 -5.669 -19.403 1.00 96.38 293 VAL A C 1
ATOM 2376 O O . VAL A 1 293 ? 4.809 -6.189 -19.278 1.00 96.38 293 VAL A O 1
ATOM 2379 N N . ILE A 1 294 ? 6.925 -5.901 -18.557 1.00 96.06 294 ILE A N 1
ATOM 2380 C CA . ILE A 1 294 ? 6.817 -6.808 -17.412 1.00 96.06 294 ILE A CA 1
ATOM 2381 C C . ILE A 1 294 ? 5.806 -6.250 -16.411 1.00 96.06 294 ILE A C 1
ATOM 2383 O O . ILE A 1 294 ? 4.858 -6.932 -16.033 1.00 96.06 294 ILE A O 1
ATOM 2387 N N . LEU A 1 295 ? 5.923 -4.979 -16.042 1.00 96.19 295 LEU A N 1
ATOM 2388 C CA . LEU A 1 295 ? 5.016 -4.351 -15.089 1.00 96.19 295 LEU A CA 1
ATOM 2389 C C . LEU A 1 295 ? 3.548 -4.432 -15.534 1.00 96.19 295 LEU A C 1
ATOM 2391 O O . LEU A 1 295 ? 2.678 -4.781 -14.739 1.00 96.19 295 LEU A O 1
ATOM 2395 N N . ASP A 1 296 ? 3.268 -4.185 -16.813 1.00 96.00 296 ASP A N 1
ATOM 2396 C CA . ASP A 1 296 ? 1.925 -4.292 -17.385 1.00 96.00 296 ASP A CA 1
ATOM 2397 C C . ASP A 1 296 ? 1.382 -5.714 -17.356 1.00 96.00 296 ASP A C 1
ATOM 2399 O O . ASP A 1 296 ? 0.196 -5.906 -17.074 1.00 96.00 296 ASP A O 1
ATOM 2403 N N . LYS A 1 297 ? 2.229 -6.711 -17.626 1.00 95.25 297 LYS A N 1
ATOM 2404 C CA . LYS A 1 297 ? 1.856 -8.125 -17.539 1.00 95.25 297 LYS A CA 1
ATOM 2405 C C . LYS A 1 297 ? 1.382 -8.467 -16.127 1.00 95.25 297 LYS A C 1
ATOM 2407 O O . LYS A 1 297 ? 0.274 -8.975 -15.968 1.00 95.25 297 LYS A O 1
ATOM 2412 N N . TYR A 1 298 ? 2.168 -8.142 -15.102 1.00 95.06 298 TYR A N 1
ATOM 2413 C CA . TYR A 1 298 ? 1.830 -8.511 -13.724 1.00 95.06 298 TYR A CA 1
ATOM 2414 C C . TYR A 1 298 ? 0.720 -7.651 -13.128 1.00 95.06 298 TYR A C 1
ATOM 2416 O O . TYR A 1 298 ? -0.118 -8.176 -12.402 1.00 95.06 298 TYR A O 1
ATOM 2424 N N . VAL A 1 299 ? 0.646 -6.360 -13.463 1.00 95.12 299 VAL A N 1
ATOM 2425 C CA . VAL A 1 299 ? -0.484 -5.517 -13.051 1.00 95.12 299 VAL A CA 1
ATOM 2426 C C . VAL A 1 299 ? -1.789 -6.053 -13.632 1.00 95.12 299 VAL A C 1
ATOM 2428 O O . VAL A 1 299 ? -2.784 -6.090 -12.919 1.00 95.12 299 VAL A O 1
ATOM 2431 N N . ARG A 1 300 ? -1.807 -6.533 -14.884 1.00 95.19 300 ARG A N 1
ATOM 2432 C CA . ARG A 1 300 ? -2.998 -7.199 -15.436 1.00 95.19 300 ARG A CA 1
ATOM 2433 C C . ARG A 1 300 ? -3.341 -8.475 -14.674 1.00 95.19 300 ARG A C 1
ATOM 2435 O O . ARG A 1 300 ? -4.506 -8.648 -14.369 1.00 95.19 300 ARG A O 1
ATOM 2442 N N . LEU A 1 301 ? -2.358 -9.316 -14.347 1.00 93.06 301 LEU A N 1
ATOM 2443 C CA . LEU A 1 301 ? -2.592 -10.547 -13.578 1.00 93.06 301 LEU A CA 1
ATOM 2444 C C . LEU A 1 301 ? -3.099 -10.283 -12.153 1.00 93.06 301 LEU A C 1
ATOM 2446 O O . LEU A 1 301 ? -3.853 -11.084 -11.615 1.00 93.06 301 LEU A O 1
ATOM 2450 N N . LEU A 1 302 ? -2.648 -9.194 -11.527 1.00 94.19 302 LEU A N 1
ATOM 2451 C CA . LEU A 1 302 ? -3.013 -8.846 -10.156 1.00 94.19 302 LEU A CA 1
ATOM 2452 C C . LEU A 1 302 ? -4.330 -8.080 -10.067 1.00 94.19 302 LEU A C 1
ATOM 2454 O O . LEU A 1 302 ? -5.024 -8.210 -9.067 1.00 94.19 302 LEU A O 1
ATOM 2458 N N . LEU A 1 303 ? -4.646 -7.236 -11.050 1.00 94.38 303 LEU A N 1
ATOM 2459 C CA . LEU A 1 303 ? -5.726 -6.253 -10.939 1.00 94.38 303 LEU A CA 1
ATOM 2460 C C . LEU A 1 303 ? -6.929 -6.512 -11.861 1.00 94.38 303 LEU A C 1
ATOM 2462 O O . LEU A 1 303 ? -7.952 -5.852 -11.687 1.00 94.38 303 LEU A O 1
ATOM 2466 N N . ARG A 1 304 ? -6.838 -7.430 -12.830 1.00 86.94 304 ARG A N 1
ATOM 2467 C CA . ARG A 1 304 ? -7.934 -7.778 -13.755 1.00 86.94 304 ARG A CA 1
ATOM 2468 C C . ARG A 1 304 ? -8.282 -9.252 -13.663 1.00 86.94 304 ARG A C 1
ATOM 2470 O O . ARG A 1 304 ? -9.487 -9.542 -13.805 1.00 86.94 304 ARG A O 1
#